Protein 4QB7 (pdb70)

Secondary structure (DSSP, 8-state):
--BPEEEE------HHHHHHHTT-EEEEEEEE-TT-HHHHGGG--S----EEEEEETTEEE-SS--B--SSS-EEEEEEEES--S-TTTTTTTSEEEPPTT--SS-EEEEE---TTTTT----EEE--GGGSSB-TTTTTTEEEE--EE-SEEEEEEEEEESS---SSEEEEEEEEEEE-TTTTSEEEEEEETTTTEEEE-SSS-EE--S-EE-TTTS--B---BTTB--SBEE---SSSPEESS-TT--EEEPPSTGGG--SSTTSSEEEEEEEEEEEEETTEEEEEEEEEEEEEPPSS-S-TTBEEEEEEEE---S-EEEEE--B--

Foldseek 3Di:
DWWAFEAEDFDVVTPVVVLAVDQHKFKQKWKAALVFCVVFQQQTFSPLGRFGWYDDPHGIDTDPTDTFDPDQIFMAMKMKDDRAPCQCQRPPFQWHKDDRRDGHFIKIKHAQDCPPLQQHDQMWMFLDCLRTRDGCPSPVSYRYTYIARFWEKQQWEFEEAQDQPPDFKWKWWQWKKKQQAAPWFARIWMATSVVRDIDADPPDGHHDHGIGTNRVQFPWDFDQAQQDTHGTDTQNDNPDTGTRHDNPDIHTGHATPEQQGAPAWQNMKMWTWMWIWGHDDRNHTDIDIDGRQIGTHGGRPRYTQYHWYWYWYHYVDSDIHIDTDGGND

Nearest PDB structures (foldseek):
  4qb7-assembly1_A  TM=1.003E+00  e=1.473E-72  Phocaeicola vulgatus ATCC 8482

InterPro domains:
  IPR025049 Fimbrillin-like 1 [PF13149] (48-360)
  IPR042278 Fimbrillin-like 1, N-terminal [G3DSA:2.60.40.2620] (22-188)

Structure (mmCIF, N/CA/C/O backbone):
data_4QB7
#
_entry.id   4QB7
#
_cell.length_a   54.220
_cell.length_b   186.120
_cell.length_c   211.830
_cell.angle_alpha   90.000
_cell.angle_beta   90.000
_cell.angle_gamma   90.000
#
_symmetry.space_group_name_H-M   'I 2 2 2'
#
loop_
_entity.id
_entity.type
_entity.pdbx_description
1 polymer 'Uncharacterized protein'
2 non-polymer 'SULFATE ION'
3 non-polymer 'CHLORIDE ION'
4 water water
#
loop_
_atom_site.group_PDB
_atom_site.id
_atom_site.type_symbol
_atom_site.label_atom_id
_atom_site.label_alt_id
_atom_site.label_comp_id
_atom_site.label_asym_id
_atom_site.label_entity_id
_atom_site.label_seq_id
_atom_site.pdbx_PDB_ins_code
_atom_site.Cartn_x
_atom_site.Cartn_y
_atom_site.Cartn_z
_atom_site.occupancy
_atom_site.B_iso_or_equiv
_atom_site.auth_seq_id
_atom_site.auth_comp_id
_atom_site.auth_asym_id
_atom_site.auth_atom_id
_atom_site.pdbx_PDB_model_num
ATOM 1 N N . ASN A 1 11 ? 11.838 41.459 62.827 1.00 93.91 31 ASN A N 1
ATOM 2 C CA . ASN A 1 11 ? 11.854 42.929 62.930 1.00 92.89 31 ASN A CA 1
ATOM 3 C C . ASN A 1 11 ? 10.522 43.551 62.400 1.00 91.91 31 ASN A C 1
ATOM 4 O O . ASN A 1 11 ? 9.802 42.913 61.615 1.00 91.42 31 ASN A O 1
ATOM 9 N N . ARG A 1 12 ? 10.194 44.786 62.853 1.00 83.12 32 ARG A N 1
ATOM 10 C CA . ARG A 1 12 ? 8.951 45.434 62.450 1.00 79.22 32 ARG A CA 1
ATOM 11 C C . ARG A 1 12 ? 9.158 46.883 61.930 1.00 75.66 32 ARG A C 1
ATOM 12 O O . ARG A 1 12 ? 8.228 47.434 61.353 1.00 73.62 32 ARG A O 1
ATOM 20 N N . THR A 1 13 ? 10.350 47.488 62.080 1.00 68.82 33 THR A N 1
ATOM 21 C CA . THR A 1 13 ? 10.530 48.857 61.569 1.00 66.50 33 THR A CA 1
ATOM 22 C C . THR A 1 13 ? 10.681 48.849 60.010 1.00 63.15 33 THR A C 1
ATOM 23 O O . THR A 1 13 ? 11.218 47.908 59.396 1.00 61.34 33 THR A O 1
ATOM 27 N N . ILE A 1 14 ? 10.124 49.902 59.404 1.00 54.96 34 ILE A N 1
ATOM 28 C CA . ILE A 1 14 ? 10.042 50.092 57.968 1.00 51.94 34 ILE A CA 1
ATOM 29 C C . ILE A 1 14 ? 11.341 50.684 57.483 1.00 56.65 34 ILE A C 1
ATOM 30 O O . ILE A 1 14 ? 11.748 51.751 57.939 1.00 58.97 34 ILE A O 1
ATOM 35 N N . GLY A 1 15 ? 11.998 49.947 56.601 1.00 50.43 35 GLY A N 1
ATOM 36 C CA . GLY A 1 15 ? 13.249 50.356 55.996 1.00 49.86 35 GLY A CA 1
ATOM 37 C C . GLY A 1 15 ? 12.982 51.051 54.684 1.00 53.23 35 GLY A C 1
ATOM 38 O O . GLY A 1 15 ? 11.938 50.815 54.049 1.00 52.28 35 GLY A O 1
ATOM 39 N N . LEU A 1 16 ? 13.910 51.947 54.289 1.00 47.89 36 LEU A N 1
ATOM 40 C CA . LEU A 1 16 ? 13.789 52.676 53.034 1.00 45.97 36 LEU A CA 1
ATOM 41 C C . LEU A 1 16 ? 14.968 52.404 52.161 1.00 50.68 36 LEU A C 1
ATOM 42 O O . LEU A 1 16 ? 16.090 52.320 52.643 1.00 50.98 36 LEU A O 1
ATOM 47 N N . ASP A 1 17 ? 14.725 52.369 50.861 1.00 47.47 37 ASP A N 1
ATOM 48 C CA . ASP A 1 17 ? 15.747 52.222 49.844 1.00 46.80 37 ASP A CA 1
ATOM 49 C C . ASP A 1 17 ? 15.279 52.929 48.598 1.00 47.52 37 ASP A C 1
ATOM 50 O O . ASP A 1 17 ? 14.085 53.018 48.357 1.00 47.57 37 ASP A O 1
ATOM 55 N N . VAL A 1 18 ? 16.209 53.475 47.835 1.00 43.03 38 VAL A N 1
ATOM 56 C CA . VAL A 1 18 ? 15.940 54.152 46.570 1.00 41.23 38 VAL A CA 1
ATOM 57 C C . VAL A 1 18 ? 16.789 53.444 45.539 1.00 49.07 38 VAL A C 1
ATOM 58 O O . VAL A 1 18 ? 17.993 53.261 45.741 1.00 49.14 38 VAL A O 1
ATOM 62 N N . TYR A 1 19 ? 16.129 52.955 44.491 1.00 48.78 39 TYR A N 1
ATOM 63 C CA . TYR A 1 19 ? 16.730 52.202 43.410 1.00 51.12 39 TYR A CA 1
ATOM 64 C C . TYR A 1 19 ? 17.645 53.106 42.611 1.00 58.25 39 TYR A C 1
ATOM 65 O O . TYR A 1 19 ? 17.296 54.254 42.349 1.00 56.20 39 TYR A O 1
ATOM 74 N N . THR A 1 20 ? 18.847 52.587 42.287 1.00 60.46 40 THR A N 1
ATOM 75 C CA . THR A 1 20 ? 19.888 53.260 41.514 1.00 61.92 40 THR A CA 1
ATOM 76 C C . THR A 1 20 ? 19.919 52.644 40.111 1.00 70.66 40 THR A C 1
ATOM 77 O O . THR A 1 20 ? 20.055 51.422 39.944 1.00 71.42 40 THR A O 1
ATOM 81 N N . GLU A 1 21 ? 19.806 53.516 39.113 1.00 69.29 41 GLU A N 1
ATOM 82 C CA . GLU A 1 21 ? 19.843 53.182 37.685 1.00 70.81 41 GLU A CA 1
ATOM 83 C C . GLU A 1 21 ? 21.302 52.905 37.230 1.00 77.94 41 GLU A C 1
ATOM 84 O O . GLU A 1 21 ? 22.246 53.427 37.836 1.00 77.31 41 GLU A O 1
ATOM 90 N N . VAL A 1 22 ? 21.475 52.096 36.160 1.00 76.70 42 VAL A N 1
ATOM 91 C CA . VAL A 1 22 ? 22.790 51.742 35.595 1.00 104.37 42 VAL A CA 1
ATOM 92 C C . VAL A 1 22 ? 23.284 52.871 34.662 1.00 113.53 42 VAL A C 1
ATOM 93 O O . VAL A 1 22 ? 23.671 53.946 35.124 1.00 74.23 42 VAL A O 1
ATOM 97 N N . GLU A 1 28 ? 25.420 61.210 36.299 1.00 85.49 48 GLU A N 1
ATOM 98 C CA . GLU A 1 28 ? 24.819 61.350 37.633 1.00 85.44 48 GLU A CA 1
ATOM 99 C C . GLU A 1 28 ? 23.481 60.623 37.745 1.00 84.87 48 GLU A C 1
ATOM 100 O O . GLU A 1 28 ? 22.671 60.688 36.810 1.00 85.08 48 GLU A O 1
ATOM 106 N N . THR A 1 29 ? 23.231 59.962 38.901 1.00 76.03 49 THR A N 1
ATOM 107 C CA . THR A 1 29 ? 21.969 59.261 39.148 1.00 72.97 49 THR A CA 1
ATOM 108 C C . THR A 1 29 ? 20.961 60.173 39.877 1.00 71.92 49 THR A C 1
ATOM 109 O O . THR A 1 29 ? 21.345 61.195 40.462 1.00 71.34 49 THR A O 1
ATOM 113 N N . THR A 1 30 ? 19.667 59.789 39.827 1.00 64.37 50 THR A N 1
ATOM 114 C CA . THR A 1 30 ? 18.570 60.461 40.524 1.00 62.09 50 THR A CA 1
ATOM 115 C C . THR A 1 30 ? 18.879 60.393 42.027 1.00 60.96 50 THR A C 1
ATOM 116 O O . THR A 1 30 ? 18.842 61.415 42.711 1.00 59.64 50 THR A O 1
ATOM 120 N N . THR A 1 31 ? 19.249 59.192 42.509 1.00 55.74 51 THR A N 1
ATOM 121 C CA . THR A 1 31 ? 19.566 58.915 43.910 1.00 55.53 51 THR A CA 1
ATOM 122 C C . THR A 1 31 ? 20.632 59.848 44.489 1.00 59.35 51 THR A C 1
ATOM 123 O O . THR A 1 31 ? 20.450 60.321 45.610 1.00 59.93 51 THR A O 1
ATOM 127 N N . SER A 1 32 ? 21.725 60.118 43.750 1.00 54.66 52 SER A N 1
ATOM 128 C CA . SER A 1 32 ? 22.776 60.989 44.263 1.00 55.18 52 SER A CA 1
ATOM 129 C C . SER A 1 32 ? 22.255 62.426 44.426 1.00 58.06 52 SER A C 1
ATOM 130 O O . SER A 1 32 ? 22.595 63.083 45.417 1.00 57.87 52 SER A O 1
ATOM 133 N N . THR A 1 33 ? 21.383 62.879 43.499 1.00 53.75 53 THR A N 1
ATOM 134 C CA . THR A 1 33 ? 20.735 64.196 43.549 1.00 53.77 53 THR A CA 1
ATOM 135 C C . THR A 1 33 ? 19.852 64.313 44.805 1.00 59.48 53 THR A C 1
ATOM 136 O O . THR A 1 33 ? 19.970 65.302 45.537 1.00 60.92 53 THR A O 1
ATOM 140 N N . LEU A 1 34 ? 19.029 63.272 45.094 1.00 54.30 54 LEU A N 1
ATOM 141 C CA . LEU A 1 34 ? 18.188 63.238 46.286 1.00 53.26 54 LEU A CA 1
ATOM 142 C C . LEU A 1 34 ? 19.040 63.197 47.543 1.00 57.91 54 LEU A C 1
ATOM 143 O O . LEU A 1 34 ? 18.695 63.846 48.531 1.00 58.74 54 LEU A O 1
ATOM 148 N N . LYS A 1 35 ? 20.153 62.452 47.518 1.00 54.73 55 LYS A N 1
ATOM 149 C CA . LYS A 1 35 ? 21.044 62.363 48.678 1.00 55.78 55 LYS A CA 1
ATOM 150 C C . LYS A 1 35 ? 21.681 63.729 48.996 1.00 64.63 55 LYS A C 1
ATOM 151 O O . LYS A 1 35 ? 21.742 64.120 50.156 1.00 65.85 55 LYS A O 1
ATOM 157 N N . ALA A 1 36 ? 22.140 64.450 47.961 1.00 64.58 56 ALA A N 1
ATOM 158 C CA . ALA A 1 36 ? 22.832 65.737 48.084 1.00 66.09 56 ALA A CA 1
ATOM 159 C C . ALA A 1 36 ? 21.892 66.863 48.498 1.00 72.76 56 ALA A C 1
ATOM 160 O O . ALA A 1 36 ? 22.269 67.671 49.354 1.00 74.61 56 ALA A O 1
ATOM 162 N N . ASN A 1 37 ? 20.673 66.910 47.896 1.00 67.86 57 ASN A N 1
ATOM 163 C CA . ASN A 1 37 ? 19.670 67.946 48.142 1.00 66.84 57 ASN A CA 1
ATOM 164 C C . ASN A 1 37 ? 18.710 67.645 49.318 1.00 69.17 57 ASN A C 1
ATOM 165 O O . ASN A 1 37 ? 19.160 67.342 50.439 1.00 70.14 57 ASN A O 1
ATOM 170 N N . ALA A 1 38 ? 17.397 67.772 49.061 1.00 61.73 58 ALA A N 1
ATOM 171 C CA . ALA A 1 38 ? 16.334 67.725 50.058 1.00 59.90 58 ALA A CA 1
ATOM 172 C C . ALA A 1 38 ? 15.740 66.327 50.379 1.00 56.53 58 ALA A C 1
ATOM 173 O O . ALA A 1 38 ? 14.825 66.231 51.196 1.00 54.55 58 ALA A O 1
ATOM 175 N N . GLY A 1 39 ? 16.224 65.277 49.732 1.00 49.83 59 GLY A N 1
ATOM 176 C CA . GLY A 1 39 ? 15.656 63.948 49.899 1.00 47.93 59 GLY A CA 1
ATOM 177 C C . GLY A 1 39 ? 14.310 63.883 49.208 1.00 50.69 59 GLY A C 1
ATOM 178 O O . GLY A 1 39 ? 14.066 64.616 48.251 1.00 51.70 59 GLY A O 1
ATOM 179 N N . PHE A 1 40 ? 13.403 63.061 49.708 1.00 46.69 60 PHE A N 1
ATOM 180 C CA . PHE A 1 40 ? 12.083 62.912 49.092 1.00 44.65 60 PHE A CA 1
ATOM 181 C C . PHE A 1 40 ? 10.988 62.849 50.155 1.00 47.65 60 PHE A C 1
ATOM 182 O O . PHE A 1 40 ? 11.292 62.796 51.347 1.00 47.27 60 PHE A O 1
ATOM 190 N N . GLY A 1 41 ? 9.736 62.899 49.707 1.00 43.73 61 GLY A N 1
ATOM 191 C CA . GLY A 1 41 ? 8.558 62.827 50.564 1.00 44.19 61 GLY A CA 1
ATOM 192 C C . GLY A 1 41 ? 7.714 61.597 50.278 1.00 49.45 61 GLY A C 1
ATOM 193 O O . GLY A 1 41 ? 7.525 61.236 49.114 1.00 49.61 61 GLY A O 1
ATOM 194 N N . ILE A 1 42 ? 7.213 60.940 51.336 1.00 46.32 62 ILE A N 1
ATOM 195 C CA . ILE A 1 42 ? 6.422 59.710 51.248 1.00 45.77 62 ILE A CA 1
ATOM 196 C C . ILE A 1 42 ? 4.991 59.915 51.704 1.00 49.51 62 ILE A C 1
ATOM 197 O O . ILE A 1 42 ? 4.753 60.568 52.718 1.00 49.92 62 ILE A O 1
ATOM 202 N N . PHE A 1 43 ? 4.054 59.284 50.979 1.00 45.63 63 PHE A N 1
ATOM 203 C CA . PHE A 1 43 ? 2.647 59.104 51.309 1.00 45.24 63 PHE A CA 1
ATOM 204 C C . PHE A 1 43 ? 2.469 57.642 51.591 1.00 47.21 63 PHE A C 1
ATOM 205 O O . PHE A 1 43 ? 2.992 56.824 50.839 1.00 46.79 63 PHE A O 1
ATOM 213 N N . ALA A 1 44 ? 1.783 57.283 52.675 1.00 43.47 64 ALA A N 1
ATOM 214 C CA . ALA A 1 44 ? 1.526 55.886 52.988 1.00 42.07 64 ALA A CA 1
ATOM 215 C C . ALA A 1 44 ? 0.098 55.723 53.486 1.00 46.80 64 ALA A C 1
ATOM 216 O O . ALA A 1 44 ? -0.362 56.459 54.357 1.00 46.63 64 ALA A O 1
ATOM 218 N N . TYR A 1 45 ? -0.610 54.765 52.886 1.00 43.18 65 TYR A N 1
ATOM 219 C CA . TYR A 1 45 ? -2.014 54.455 53.137 1.00 42.01 65 TYR A CA 1
ATOM 220 C C . TYR A 1 45 ? -2.155 53.040 53.677 1.00 46.45 65 TYR A C 1
ATOM 221 O O . TYR A 1 45 ? -1.904 52.059 52.973 1.00 46.70 65 TYR A O 1
ATOM 230 N N . GLN A 1 46 ? -2.548 52.928 54.923 1.00 43.55 66 GLN A N 1
ATOM 231 C CA . GLN A 1 46 ? -2.779 51.622 55.530 1.00 43.24 66 GLN A CA 1
ATOM 232 C C . GLN A 1 46 ? -4.227 51.148 55.240 1.00 46.35 66 GLN A C 1
ATOM 233 O O . GLN A 1 46 ? -5.194 51.875 55.502 1.00 44.08 66 GLN A O 1
ATOM 239 N N . THR A 1 47 ? -4.342 49.943 54.659 1.00 42.74 67 THR A N 1
ATOM 240 C CA . THR A 1 47 ? -5.603 49.291 54.326 1.00 42.91 67 THR A CA 1
ATOM 241 C C . THR A 1 47 ? -5.669 47.954 55.061 1.00 49.82 67 THR A C 1
ATOM 242 O O . THR A 1 47 ? -4.690 47.515 55.676 1.00 51.09 67 THR A O 1
ATOM 246 N N . SER A 1 48 ? -6.784 47.252 54.915 1.00 46.42 68 SER A N 1
ATOM 247 C CA . SER A 1 48 ? -6.887 45.888 55.412 1.00 45.24 68 SER A CA 1
ATOM 248 C C . SER A 1 48 ? -6.198 44.960 54.383 1.00 48.61 68 SER A C 1
ATOM 249 O O . SER A 1 48 ? -5.741 45.427 53.336 1.00 47.81 68 SER A O 1
ATOM 252 N N . SER A 1 49 ? -6.170 43.655 54.657 1.00 45.58 69 SER A N 1
ATOM 253 C CA . SER A 1 49 ? -5.657 42.663 53.727 1.00 44.63 69 SER A CA 1
ATOM 254 C C . SER A 1 49 ? -6.425 42.710 52.371 1.00 48.56 69 SER A C 1
ATOM 255 O O . SER A 1 49 ? -5.871 42.264 51.375 1.00 48.96 69 SER A O 1
ATOM 258 N N . ALA A 1 50 ? -7.674 43.240 52.335 1.00 45.28 70 ALA A N 1
ATOM 259 C CA . ALA A 1 50 ? -8.494 43.367 51.098 1.00 46.22 70 ALA A CA 1
ATOM 260 C C . ALA A 1 50 ? -7.727 44.126 49.987 1.00 50.89 70 ALA A C 1
ATOM 261 O O . ALA A 1 50 ? -7.857 43.783 48.811 1.00 50.99 70 ALA A O 1
ATOM 263 N N . GLY A 1 51 ? -6.916 45.110 50.383 1.00 47.33 71 GLY A N 1
ATOM 264 C CA . GLY A 1 51 ? -6.019 45.820 49.486 1.00 47.21 71 GLY A CA 1
ATOM 265 C C . GLY A 1 51 ? -6.381 47.201 48.999 1.00 52.79 71 GLY A C 1
ATOM 266 O O . GLY A 1 51 ? -7.515 47.669 49.140 1.00 54.93 71 GLY A O 1
ATOM 267 N N . TRP A 1 52 ? -5.408 47.805 48.320 1.00 47.60 72 TRP A N 1
ATOM 268 C CA . TRP A 1 52 ? -5.449 49.160 47.802 1.00 45.96 72 TRP A CA 1
ATOM 269 C C . TRP A 1 52 ? -6.521 49.380 46.741 1.00 50.47 72 TRP A C 1
ATOM 270 O O . TRP A 1 52 ? -7.291 50.315 46.886 1.00 49.46 72 TRP A O 1
ATOM 281 N N . ASN A 1 53 ? -6.582 48.560 45.688 1.00 48.76 73 ASN A N 1
ATOM 282 C CA . ASN A 1 53 ? -7.555 48.807 44.624 1.00 49.70 73 ASN A CA 1
ATOM 283 C C . ASN A 1 53 ? -9.002 48.680 45.131 1.00 53.88 73 ASN A C 1
ATOM 284 O O . ASN A 1 53 ? -9.841 49.480 44.745 1.00 54.85 73 ASN A O 1
ATOM 289 N N . SER A 1 54 ? -9.259 47.771 46.066 1.00 50.62 74 SER A N 1
ATOM 290 C CA . SER A 1 54 ? -10.570 47.576 46.684 1.00 49.57 74 SER A CA 1
ATOM 291 C C . SER A 1 54 ? -10.964 48.766 47.572 1.00 52.40 74 SER A C 1
ATOM 292 O O . SER A 1 54 ? -12.101 49.237 47.493 1.00 53.85 74 SER A O 1
ATOM 295 N N . GLU A 1 55 ? -10.021 49.261 48.400 1.00 46.42 75 GLU A N 1
ATOM 296 C CA . GLU A 1 55 ? -10.273 50.283 49.407 1.00 45.50 75 GLU A CA 1
ATOM 297 C C . GLU A 1 55 ? -9.769 51.703 49.152 1.00 50.71 75 GLU A C 1
ATOM 298 O O . GLU A 1 55 ? -10.129 52.568 49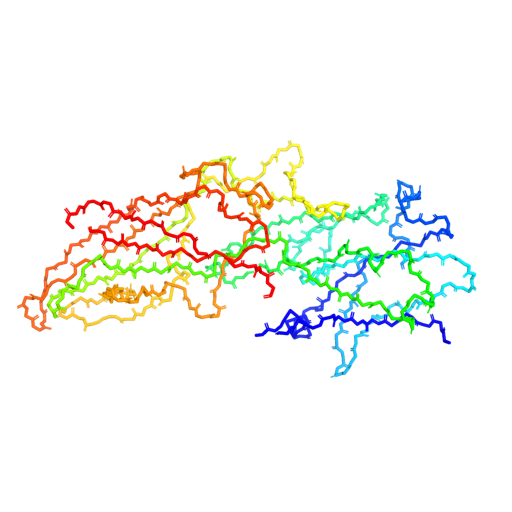.942 1.00 51.80 75 GLU A O 1
ATOM 304 N N . LYS A 1 56 ? -8.963 51.979 48.103 1.00 47.36 76 LYS A N 1
ATOM 305 C CA . LYS A 1 56 ? -8.398 53.322 47.870 1.00 46.83 76 LYS A CA 1
ATOM 306 C C . LYS A 1 56 ? -9.434 54.453 47.871 1.00 52.41 76 LYS A C 1
ATOM 307 O O . LYS A 1 56 ? -9.119 55.546 48.330 1.00 52.08 76 LYS A O 1
ATOM 313 N N . GLY A 1 57 ? -10.628 54.181 47.356 1.00 50.37 77 GLY A N 1
ATOM 314 C CA . GLY A 1 57 ? -11.708 55.149 47.243 1.00 50.96 77 GLY A CA 1
ATOM 315 C C . GLY A 1 57 ? -12.044 55.900 48.514 1.00 56.50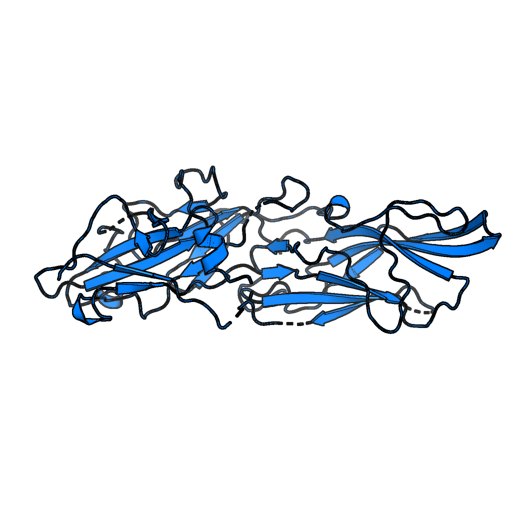 77 GLY A C 1
ATOM 316 O O . GLY A 1 57 ? -12.332 57.097 48.439 1.00 56.94 77 GLY A O 1
ATOM 317 N N . ASN A 1 58 ? -11.996 55.218 49.696 1.00 52.95 78 ASN A N 1
ATOM 318 C CA A ASN A 1 58 ? -12.348 55.847 50.966 0.50 52.82 78 ASN A CA 1
ATOM 319 C CA B ASN A 1 58 ? -12.347 55.862 50.965 0.50 52.79 78 ASN A CA 1
ATOM 320 C C . ASN A 1 58 ? -11.193 55.800 51.983 1.00 54.59 78 ASN A C 1
ATOM 321 O O . ASN A 1 58 ? -11.425 55.898 53.195 1.00 55.97 78 ASN A O 1
ATOM 330 N N . THR A 1 59 ? -9.944 55.704 51.488 1.00 47.80 79 THR A N 1
ATOM 331 C CA . THR A 1 59 ? -8.720 55.690 52.299 1.00 46.09 79 THR A CA 1
ATOM 332 C C . THR A 1 59 ? -7.953 57.002 52.110 1.00 51.37 79 THR A C 1
ATOM 333 O O . THR A 1 59 ? -7.746 57.442 50.970 1.00 50.59 79 THR A O 1
ATOM 337 N N . THR A 1 60 ? -7.521 57.610 53.234 1.00 48.87 80 THR A N 1
ATOM 338 C CA . THR A 1 60 ? -6.730 58.846 53.259 1.00 48.83 80 THR A CA 1
ATOM 339 C C . THR A 1 60 ? -5.258 58.495 53.563 1.00 51.89 80 THR A C 1
ATOM 340 O O . THR A 1 60 ? -5.028 57.392 54.070 1.00 51.32 80 THR A O 1
ATOM 344 N N . PRO A 1 61 ? -4.250 59.390 53.313 1.00 47.20 81 PRO A N 1
ATOM 345 C CA . PRO A 1 61 ? -2.847 59.046 53.670 1.00 45.68 81 PRO A CA 1
ATOM 346 C C . PRO A 1 61 ? -2.700 58.983 55.188 1.00 50.29 81 PRO A C 1
ATOM 347 O O . PRO A 1 61 ? -2.140 59.864 55.841 1.00 51.68 81 PRO A O 1
ATOM 351 N N . ASN A 1 62 ? -3.266 57.929 55.749 1.00 46.73 82 ASN A N 1
ATOM 352 C CA . ASN A 1 62 ? -3.421 57.720 57.191 1.00 46.66 82 ASN A CA 1
ATOM 353 C C . ASN A 1 62 ? -2.184 57.195 57.908 1.00 51.74 82 ASN A C 1
ATOM 354 O O . ASN A 1 62 ? -2.205 57.100 59.130 1.00 53.77 82 ASN A O 1
ATOM 359 N N . PHE A 1 63 ? -1.138 56.803 57.174 1.00 47.56 83 PHE A N 1
ATOM 360 C CA . PHE A 1 63 ? 0.062 56.197 57.756 1.00 45.63 83 PHE A CA 1
ATOM 361 C C . PHE A 1 63 ? 1.269 57.119 57.668 1.00 48.16 83 PHE A C 1
ATOM 362 O O . PHE A 1 63 ? 2.059 57.172 58.596 1.00 49.00 83 PHE A O 1
ATOM 378 N N . TYR A 1 65 ? 2.148 61.150 55.835 1.00 44.07 85 TYR A N 1
ATOM 379 C CA . TYR A 1 65 ? 1.694 62.267 55.009 1.00 44.73 85 TYR A CA 1
ATOM 380 C C . TYR A 1 65 ? 2.883 63.165 54.777 1.00 50.25 85 TYR A C 1
ATOM 381 O O . TYR A 1 65 ? 3.324 63.853 55.704 1.00 52.75 85 TYR A O 1
ATOM 390 N N . ASN A 1 66 ? 3.443 63.116 53.565 1.00 44.91 86 ASN A N 1
ATOM 391 C CA . ASN A 1 66 ? 4.623 63.888 53.183 1.00 44.48 86 ASN A CA 1
ATOM 392 C C . ASN A 1 66 ? 5.749 63.684 54.216 1.00 49.53 86 ASN A C 1
ATOM 393 O O . ASN A 1 66 ? 6.326 64.651 54.724 1.00 50.75 86 ASN A O 1
ATOM 398 N N . GLU A 1 67 ? 6.034 62.408 54.545 1.00 45.87 87 GLU A N 1
ATOM 399 C CA . GLU A 1 67 ? 7.105 62.035 55.476 1.00 46.22 87 GLU A CA 1
ATOM 400 C C . GLU A 1 67 ? 8.437 62.358 54.827 1.00 51.07 87 GLU A C 1
ATOM 401 O O . GLU A 1 67 ? 8.677 61.926 53.710 1.00 50.94 87 GLU A O 1
ATOM 407 N N . HIS A 1 68 ? 9.269 63.171 55.491 1.00 48.63 88 HIS A N 1
ATOM 408 C CA . HIS A 1 68 ? 10.566 63.593 54.956 1.00 47.24 88 HIS A CA 1
ATOM 409 C C . HIS A 1 68 ? 11.628 62.499 55.117 1.00 50.83 88 HIS A C 1
ATOM 410 O O . HIS A 1 68 ? 12.080 62.217 56.243 1.00 51.11 88 HIS A O 1
ATOM 417 N N . ALA A 1 69 ? 12.014 61.889 53.974 1.00 45.19 89 ALA A N 1
ATOM 418 C CA . ALA A 1 69 ? 13.043 60.857 53.889 1.00 44.63 89 ALA A CA 1
ATOM 419 C C . ALA A 1 69 ? 14.353 61.485 53.426 1.00 51.90 89 ALA A C 1
ATOM 420 O O . ALA A 1 69 ? 14.398 62.135 52.374 1.00 50.83 89 ALA A O 1
ATOM 422 N N . THR A 1 70 ? 15.406 61.357 54.246 1.00 50.79 90 THR A N 1
ATOM 423 C CA . THR A 1 70 ? 16.718 61.925 53.933 1.00 51.08 90 THR A CA 1
ATOM 424 C C . THR A 1 70 ? 17.810 60.873 54.090 1.00 56.26 90 THR A C 1
ATOM 425 O O . THR A 1 70 ? 17.623 59.874 54.795 1.00 54.86 90 THR A O 1
ATOM 429 N N . TRP A 1 71 ? 18.975 61.140 53.468 1.00 53.95 91 TRP A N 1
ATOM 430 C CA . TRP A 1 71 ? 20.153 60.291 53.508 1.00 54.79 91 TRP A CA 1
ATOM 431 C C . TRP A 1 71 ? 21.135 60.778 54.592 1.00 63.17 91 TRP A C 1
ATOM 432 O O . TRP A 1 71 ? 21.514 61.952 54.602 1.00 62.25 91 TRP A O 1
ATOM 443 N N . THR A 1 72 ? 21.517 59.877 55.522 1.00 64.67 92 THR A N 1
ATOM 444 C CA . THR A 1 72 ? 22.464 60.165 56.601 1.00 67.42 92 THR A CA 1
ATOM 445 C C . THR A 1 72 ? 23.638 59.145 56.543 1.00 76.79 92 THR A C 1
ATOM 446 O O . THR A 1 72 ? 23.554 58.038 57.093 1.00 77.01 92 THR A O 1
ATOM 450 N N . SER A 1 73 ? 24.736 59.565 55.837 1.00 76.23 93 SER A N 1
ATOM 451 C CA . SER A 1 73 ? 26.036 58.892 55.630 1.00 77.26 93 SER A CA 1
ATOM 452 C C . SER A 1 73 ? 25.961 57.614 54.745 1.00 76.29 93 SER A C 1
ATOM 453 O O . SER A 1 73 ? 26.685 57.520 53.733 1.00 74.37 93 SER A O 1
ATOM 456 N N . ASP A 1 74 ? 25.125 56.621 55.159 1.00 69.47 94 ASP A N 1
ATOM 457 C CA . ASP A 1 74 ? 25.031 55.346 54.457 1.00 67.31 94 ASP A CA 1
ATOM 458 C C . ASP A 1 74 ? 23.595 54.765 54.382 1.00 64.88 94 ASP A C 1
ATOM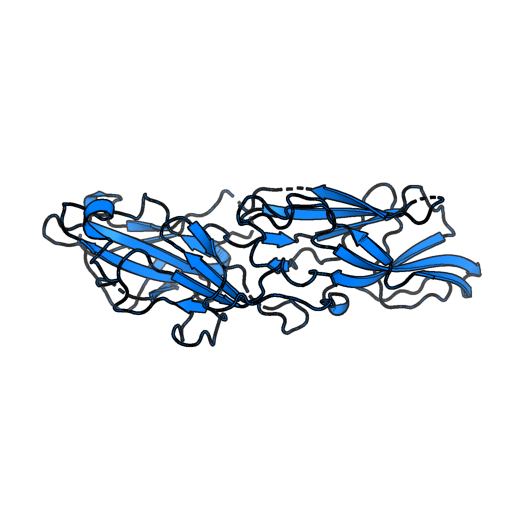 459 O O . ASP A 1 74 ? 23.427 53.717 53.770 1.00 64.29 94 ASP A O 1
ATOM 464 N N . SER A 1 75 ? 22.571 55.433 54.947 1.00 57.61 95 SER A N 1
ATOM 465 C CA . SER A 1 75 ? 21.200 54.910 54.859 1.00 55.55 95 SER A CA 1
ATOM 466 C C . SER A 1 75 ? 20.135 56.006 54.708 1.00 57.46 95 SER A C 1
ATOM 467 O O . SER A 1 75 ? 20.409 57.166 55.003 1.00 58.43 95 SER A O 1
ATOM 470 N N . TRP A 1 76 ? 18.923 55.629 54.249 1.00 50.76 96 TRP A N 1
ATOM 471 C CA . TRP A 1 76 ? 17.761 56.525 54.153 1.00 48.81 96 TRP A CA 1
ATOM 472 C C . TRP A 1 76 ? 16.953 56.418 55.436 1.00 54.38 96 TRP A C 1
ATOM 473 O O . TRP A 1 76 ? 16.717 55.313 55.917 1.00 54.78 96 TRP A O 1
ATOM 484 N N . GLY A 1 77 ? 16.545 57.556 55.976 1.00 51.49 97 GLY A N 1
ATOM 485 C CA . GLY A 1 77 ? 15.768 57.623 57.200 1.00 51.52 97 GLY A CA 1
ATOM 486 C C . GLY A 1 77 ? 14.684 58.673 57.187 1.00 57.31 97 GLY A C 1
ATOM 487 O O . GLY A 1 77 ? 14.598 59.506 56.278 1.00 57.30 97 GLY A O 1
ATOM 488 N N . TYR A 1 78 ? 13.831 58.599 58.195 1.00 55.02 98 TYR A N 1
ATOM 489 C CA . TYR A 1 78 ? 12.712 59.495 58.463 1.00 54.80 98 TYR A CA 1
ATOM 490 C C . TYR A 1 78 ? 12.678 59.673 59.983 1.00 63.27 98 TYR A C 1
ATOM 491 O O . TYR A 1 78 ? 13.183 58.802 60.701 1.00 63.39 98 TYR A O 1
ATOM 500 N N . THR A 1 79 ? 12.165 60.815 60.471 1.00 63.86 99 THR A N 1
ATOM 501 C CA . THR A 1 79 ? 12.130 61.154 61.902 1.00 66.52 99 THR A CA 1
ATOM 502 C C . THR A 1 79 ? 10.963 60.459 62.649 1.00 73.55 99 THR A C 1
ATOM 503 O O . THR A 1 79 ? 11.211 59.811 63.676 1.00 74.44 99 THR A O 1
ATOM 507 N N . ASN A 1 80 ? 9.713 60.582 62.148 1.00 71.53 100 ASN A N 1
ATOM 508 C CA . ASN A 1 80 ? 8.540 59.976 62.803 1.00 73.03 100 ASN A CA 1
ATOM 509 C C . ASN A 1 80 ? 8.506 58.478 62.543 1.00 77.76 100 ASN A C 1
ATOM 510 O O . ASN A 1 80 ? 7.986 58.062 61.510 1.00 78.23 100 ASN A O 1
ATOM 515 N N . LEU A 1 81 ? 9.053 57.671 63.467 1.00 74.43 101 LEU A N 1
ATOM 516 C CA . LEU A 1 81 ? 9.117 56.217 63.303 1.00 73.96 101 LEU A CA 1
ATOM 517 C C . LEU A 1 81 ? 7.755 55.521 63.242 1.00 73.24 101 LEU A C 1
ATOM 518 O O . LEU A 1 81 ? 6.799 55.873 63.936 1.00 73.29 101 LEU A O 1
ATOM 523 N N . ARG A 1 82 ? 7.692 54.569 62.319 1.00 65.99 102 ARG A N 1
ATOM 524 C CA . ARG A 1 82 ? 6.546 53.760 61.969 1.00 64.03 102 ARG A CA 1
ATOM 525 C C . ARG A 1 82 ? 6.991 52.330 61.853 1.00 64.58 102 ARG A C 1
ATOM 526 O O . ARG A 1 82 ? 8.138 52.056 61.480 1.00 62.85 102 ARG A O 1
ATOM 534 N N . PHE A 1 83 ? 6.063 51.416 62.137 1.00 59.80 103 PHE A N 1
ATOM 535 C CA . PHE A 1 83 ? 6.310 49.990 62.144 1.00 58.88 103 PHE A CA 1
ATOM 536 C C . PHE A 1 83 ? 5.357 49.270 61.246 1.00 57.32 103 PHE A C 1
ATOM 537 O O . PHE A 1 83 ? 4.232 49.733 61.070 1.00 57.79 103 PHE A O 1
ATOM 545 N N . TRP A 1 84 ? 5.766 48.107 60.711 1.00 50.53 104 TRP A N 1
ATOM 546 C CA . TRP A 1 84 ? 4.875 47.278 59.903 1.00 49.42 104 TRP A CA 1
ATOM 547 C C . TRP A 1 84 ? 3.754 46.791 60.793 1.00 58.13 104 TRP A C 1
ATOM 548 O O . TRP A 1 84 ? 3.992 46.579 61.987 1.00 59.15 104 TRP A O 1
ATOM 559 N N . PRO A 1 85 ? 2.531 46.571 60.280 1.00 56.44 105 PRO A N 1
ATOM 560 C CA . PRO A 1 85 ? 1.475 46.051 61.158 1.00 56.73 105 PRO A CA 1
ATOM 561 C C . PRO A 1 85 ? 1.827 44.669 61.739 1.00 61.89 105 PRO A C 1
ATOM 562 O O . PRO A 1 85 ? 2.581 43.905 61.127 1.00 60.46 105 PRO A O 1
ATOM 566 N N . ILE A 1 86 ? 1.314 44.373 62.942 1.00 61.74 106 ILE A N 1
ATOM 567 C CA . ILE A 1 86 ? 1.486 43.066 63.600 1.00 63.67 106 ILE A CA 1
ATOM 568 C C . ILE A 1 86 ? 0.510 42.073 62.938 1.00 66.58 106 ILE A C 1
ATOM 569 O O . ILE A 1 86 ? 0.820 40.887 62.829 1.00 67.53 106 ILE A O 1
ATOM 574 N N . ASP A 1 87 ? -0.658 42.567 62.474 1.00 60.18 107 ASP A N 1
ATOM 575 C CA . ASP A 1 87 ? -1.659 41.732 61.818 1.00 58.39 107 ASP A CA 1
ATOM 576 C C . ASP A 1 87 ? -1.420 41.703 60.271 1.00 59.00 107 ASP A C 1
ATOM 577 O O . ASP A 1 87 ? -0.300 41.957 59.836 1.00 57.88 107 ASP A O 1
ATOM 582 N N . ASP A 1 88 ? -2.456 41.376 59.460 1.00 53.11 108 ASP A N 1
ATOM 583 C CA . ASP A 1 88 ? -2.361 41.171 58.017 1.00 51.27 108 ASP A CA 1
ATOM 584 C C . ASP A 1 88 ? -2.706 42.412 57.182 1.00 52.77 108 ASP A C 1
ATOM 585 O O . ASP A 1 88 ? -2.879 42.315 55.956 1.00 51.30 108 ASP A O 1
ATOM 590 N N . LYS A 1 89 ? -2.733 43.585 57.843 1.00 47.44 109 LYS A N 1
ATOM 591 C CA . LYS A 1 89 ? -2.957 44.875 57.216 1.00 45.38 109 LYS A CA 1
ATOM 592 C C . LYS A 1 89 ? -1.829 45.173 56.233 1.00 46.09 109 LYS A C 1
ATOM 593 O O . LYS A 1 89 ? -0.686 44.735 56.435 1.00 45.38 109 LYS A O 1
ATOM 599 N N . LYS A 1 90 ? -2.160 45.911 55.170 1.00 40.39 110 LYS A N 1
ATOM 600 C CA . LYS A 1 90 ? -1.245 46.279 54.090 1.00 38.80 110 LYS A CA 1
ATOM 601 C C . LYS A 1 90 ? -0.983 47.781 54.086 1.00 44.81 110 LYS A C 1
ATOM 602 O O . LYS A 1 90 ? -1.814 48.546 54.595 1.00 45.08 110 LYS A O 1
ATOM 608 N N . ILE A 1 91 ? 0.185 48.205 53.545 1.00 41.82 111 ILE A N 1
ATOM 609 C CA . ILE A 1 91 ? 0.523 49.635 53.406 1.00 41.33 111 ILE A CA 1
ATOM 610 C C . ILE A 1 91 ? 0.911 49.923 51.961 1.00 45.40 111 ILE A C 1
ATOM 611 O O . ILE A 1 91 ? 1.738 49.217 51.381 1.00 44.94 111 ILE A O 1
ATOM 616 N N . THR A 1 92 ? 0.278 50.947 51.377 1.00 42.59 112 THR A N 1
ATOM 617 C CA . THR A 1 92 ? 0.538 51.399 50.022 1.00 41.09 112 THR A CA 1
ATOM 618 C C . THR A 1 92 ? 1.313 52.709 50.110 1.00 44.64 112 THR A C 1
ATOM 619 O O . THR A 1 92 ? 0.917 53.646 50.821 1.00 44.55 112 THR A O 1
ATOM 623 N N . PHE A 1 93 ? 2.421 52.761 49.367 1.00 39.50 113 PHE A N 1
ATOM 624 C CA . PHE A 1 93 ? 3.314 53.901 49.345 1.00 37.44 113 PHE A CA 1
ATOM 625 C C . PHE A 1 93 ? 3.289 54.596 47.999 1.00 43.02 113 PHE A C 1
ATOM 626 O O . PHE A 1 93 ? 3.002 53.982 46.968 1.00 41.74 113 PHE A O 1
ATOM 634 N N . PHE A 1 94 ? 3.566 55.908 48.045 1.00 40.98 114 PHE A N 1
ATOM 635 C CA . PHE A 1 94 ? 3.785 56.846 46.941 1.00 40.42 114 PHE A CA 1
ATOM 636 C C . PHE A 1 94 ? 4.913 57.762 47.376 1.00 42.90 114 PHE A C 1
ATOM 637 O O . PHE A 1 94 ? 5.103 57.969 48.579 1.00 42.45 114 PHE A O 1
ATOM 645 N N . ALA A 1 95 ? 5.650 58.321 46.429 1.00 37.66 115 ALA A N 1
ATOM 646 C CA . ALA A 1 95 ? 6.743 59.224 46.763 1.00 36.77 115 ALA A CA 1
ATOM 647 C C . ALA A 1 95 ? 6.949 60.228 45.644 1.00 41.57 115 ALA A C 1
ATOM 648 O O . ALA A 1 95 ? 6.598 59.938 44.502 1.00 38.61 115 ALA A O 1
ATOM 650 N N . TYR A 1 96 ? 7.514 61.397 45.975 1.00 40.15 116 TYR A N 1
ATOM 651 C CA . TYR A 1 96 ? 7.867 62.452 45.014 1.00 40.58 116 TYR A CA 1
ATOM 652 C C . TYR A 1 96 ? 9.193 63.100 45.461 1.00 43.94 116 TYR A C 1
ATOM 653 O O . TYR A 1 96 ? 9.616 62.971 46.617 1.00 42.67 116 TYR A O 1
ATOM 662 N N . ALA A 1 97 ? 9.822 63.823 44.554 1.00 40.50 117 ALA A N 1
ATOM 663 C CA . ALA A 1 97 ? 11.051 64.559 44.845 1.00 39.85 117 ALA A CA 1
ATOM 664 C C . ALA A 1 97 ? 11.208 65.694 43.835 1.00 43.00 117 ALA A C 1
ATOM 665 O O . ALA A 1 97 ? 10.677 65.589 42.722 1.00 39.65 117 ALA A O 1
ATOM 667 N N . PRO A 1 98 ? 11.866 66.820 44.224 1.00 42.25 118 PRO A N 1
ATOM 668 C CA . PRO A 1 98 ? 12.521 67.092 45.524 1.00 42.77 118 PRO A CA 1
ATOM 669 C C . PRO A 1 98 ? 11.471 67.352 46.595 1.00 47.94 118 PRO A C 1
ATOM 670 O O . PRO A 1 98 ? 10.362 67.758 46.265 1.00 49.12 118 PRO A O 1
ATOM 674 N N . TYR A 1 99 ? 11.798 67.087 47.859 1.00 43.97 119 TYR A N 1
ATOM 675 C CA . TYR A 1 99 ? 10.860 67.277 48.962 1.00 43.22 119 TYR A CA 1
ATOM 676 C C . TYR A 1 99 ? 10.403 68.744 49.120 1.00 48.66 119 TYR A C 1
ATOM 677 O O . TYR A 1 99 ? 11.213 69.659 49.018 1.00 49.07 119 TYR A O 1
ATOM 686 N N . GLU A 1 100 ? 9.114 68.941 49.412 1.00 45.87 120 GLU A N 1
ATOM 687 C CA . GLU A 1 100 ? 8.479 70.237 49.669 1.00 46.42 120 GLU A CA 1
ATOM 688 C C . GLU A 1 100 ? 8.160 70.357 51.161 1.00 52.45 120 GLU A C 1
ATOM 689 O O . GLU A 1 100 ? 7.326 69.601 51.658 1.00 53.99 120 GLU A O 1
ATOM 695 N N . SER A 1 101 ? 8.822 71.266 51.890 1.00 50.78 121 SER A N 1
ATOM 696 C CA . SER A 1 101 ? 8.578 71.393 53.345 1.00 51.55 121 SER A CA 1
ATOM 697 C C . SER A 1 101 ? 7.312 72.205 53.664 1.00 58.72 121 SER A C 1
ATOM 698 O O . SER A 1 101 ? 6.800 72.101 54.779 1.00 61.09 121 SER A O 1
ATOM 701 N N . LYS A 1 102 ? 6.799 72.979 52.690 1.00 55.59 122 LYS A N 1
ATOM 702 C CA . LYS A 1 102 ? 5.585 73.807 52.813 1.00 56.60 122 LYS A CA 1
ATOM 703 C C . LYS A 1 102 ? 4.567 73.322 51.747 1.00 59.68 122 LYS A C 1
ATOM 704 O O . LYS A 1 102 ? 4.356 74.003 50.732 1.00 59.79 122 LYS A O 1
ATOM 710 N N . PRO A 1 103 ? 3.981 72.109 51.917 1.00 54.24 123 PRO A N 1
ATOM 711 C CA . PRO A 1 103 ? 3.154 71.529 50.844 1.00 53.17 123 PRO A CA 1
ATOM 712 C C . PRO A 1 103 ? 1.796 72.196 50.603 1.00 59.04 123 PRO A C 1
ATOM 713 O O . PRO A 1 103 ? 1.083 71.808 49.672 1.00 57.23 123 PRO A O 1
ATOM 717 N N . GLU A 1 104 ? 1.415 73.142 51.469 1.00 58.28 124 GLU A N 1
ATOM 718 C CA . GLU A 1 104 ? 0.147 73.834 51.350 1.00 58.98 124 GLU A CA 1
ATOM 719 C C . GLU A 1 104 ? 0.251 74.996 50.385 1.00 63.98 124 GLU A C 1
ATOM 720 O O . GLU A 1 104 ? -0.768 75.401 49.834 1.00 64.77 124 GLU A O 1
ATOM 726 N N . VAL A 1 105 ? 1.470 75.526 50.171 1.00 60.72 125 VAL A N 1
ATOM 727 C CA . VAL A 1 105 ? 1.699 76.689 49.310 1.00 60.79 125 VAL A CA 1
ATOM 728 C C . VAL A 1 105 ? 2.808 76.481 48.257 1.00 63.58 125 VAL A C 1
ATOM 729 O O . VAL A 1 105 ? 2.843 77.226 47.272 1.00 63.32 125 VAL A O 1
ATOM 733 N N . GLY A 1 106 ? 3.717 75.532 48.490 1.00 58.60 126 GLY A N 1
ATOM 734 C CA . GLY A 1 106 ? 4.809 75.242 47.561 1.00 56.74 126 GLY A CA 1
ATOM 735 C C . GLY A 1 106 ? 5.950 76.238 47.563 1.00 59.81 126 GLY A C 1
ATOM 736 O O . GLY A 1 106 ? 6.447 76.607 46.505 1.00 59.14 126 GLY A O 1
ATOM 737 N N . THR A 1 107 ? 6.394 76.654 48.750 1.00 56.65 127 THR A N 1
ATOM 738 C CA . THR A 1 107 ? 7.475 77.617 48.960 1.00 56.49 127 THR A CA 1
ATOM 739 C C . THR A 1 107 ? 8.797 77.143 48.338 1.00 60.72 127 THR A C 1
ATOM 740 O O . THR A 1 107 ? 9.427 77.885 47.584 1.00 61.25 127 THR A O 1
ATOM 744 N N . ASP A 1 108 ? 9.214 75.922 48.673 1.00 56.60 128 ASP A N 1
ATOM 745 C CA . ASP A 1 108 ? 10.483 75.353 48.259 1.00 54.93 128 ASP A CA 1
ATOM 746 C C . ASP A 1 108 ? 10.562 75.006 46.782 1.00 57.34 128 ASP A C 1
ATOM 747 O O . ASP A 1 108 ? 11.523 75.400 46.127 1.00 56.40 128 ASP A O 1
ATOM 752 N N . GLN A 1 109 ? 9.603 74.201 46.272 1.00 53.52 129 GLN A N 1
ATOM 753 C CA . GLN A 1 109 ? 9.682 73.637 44.926 1.00 51.44 129 GLN A CA 1
ATOM 754 C C . GLN A 1 109 ? 8.572 74.044 43.985 1.00 55.12 129 GLN A C 1
ATOM 755 O O . GLN A 1 109 ? 8.608 73.638 42.823 1.00 55.20 129 GLN A O 1
ATOM 761 N N . LYS A 1 110 ? 7.594 74.827 44.467 1.00 51.51 130 LYS A N 1
ATOM 762 C CA . LYS A 1 110 ? 6.369 75.222 43.754 1.00 50.33 130 LYS A CA 1
ATOM 763 C C . LYS A 1 110 ? 5.524 73.953 43.525 1.00 52.62 130 LYS A C 1
ATOM 764 O O . LYS A 1 110 ? 4.897 73.800 42.479 1.00 54.31 130 LYS A O 1
ATOM 770 N N . ILE A 1 111 ? 5.521 73.059 44.542 1.00 46.22 131 ILE A N 1
ATOM 771 C CA . ILE A 1 111 ? 4.786 71.801 44.662 1.00 44.95 131 ILE A CA 1
ATOM 772 C C . ILE A 1 111 ? 3.710 71.991 45.747 1.00 52.01 131 ILE A C 1
ATOM 773 O O . ILE A 1 111 ? 4.029 72.326 46.876 1.00 51.35 131 ILE A O 1
ATOM 778 N N . THR A 1 112 ? 2.444 71.766 45.399 1.00 52.14 132 THR A N 1
ATOM 779 C CA . THR A 1 112 ? 1.288 71.802 46.312 1.00 52.36 132 THR A CA 1
ATOM 780 C C . THR A 1 112 ? 0.752 70.373 46.331 1.00 54.11 132 THR A C 1
ATOM 781 O O . THR A 1 112 ? 0.541 69.775 45.267 1.00 53.42 132 THR A O 1
ATOM 785 N N . LEU A 1 113 ? 0.584 69.801 47.522 1.00 48.92 133 LEU A N 1
ATOM 786 C CA . LEU A 1 113 ? 0.123 68.419 47.639 1.00 46.53 133 LEU A CA 1
ATOM 787 C C . LEU A 1 113 ? -1.356 68.351 47.969 1.00 54.33 133 LEU A C 1
ATOM 788 O O . LEU A 1 113 ? -1.932 69.287 48.558 1.00 55.67 133 LEU A O 1
ATOM 793 N N . SER A 1 114 ? -1.964 67.206 47.625 1.00 50.60 134 SER A N 1
ATOM 794 C CA . SER A 1 114 ? -3.343 66.894 47.976 1.00 50.37 134 SER A CA 1
ATOM 795 C C . SER A 1 114 ? -3.411 66.800 49.505 1.00 56.05 134 SER A C 1
ATOM 796 O O . SER A 1 114 ? -2.433 66.385 50.133 1.00 55.51 134 SER A O 1
ATOM 799 N N . GLY A 1 115 ? -4.525 67.244 50.082 1.00 53.83 135 GLY A N 1
ATOM 800 C CA . GLY A 1 115 ? -4.726 67.301 51.527 1.00 54.16 135 GLY A CA 1
ATOM 801 C C . GLY A 1 115 ? -4.545 66.012 52.294 1.00 57.29 135 GLY A C 1
ATOM 802 O O . GLY A 1 115 ? -4.652 64.921 51.726 1.00 56.18 135 GLY A O 1
ATOM 803 N N . GLN A 1 116 ? -4.294 66.147 53.611 1.00 54.34 136 GLN A N 1
ATOM 804 C CA . GLN A 1 116 ? -4.093 65.046 54.559 1.00 53.82 136 GLN A CA 1
ATOM 805 C C . GLN A 1 116 ? -5.366 64.195 54.726 1.00 58.99 136 GLN A C 1
ATOM 806 O O . GLN A 1 116 ? -5.281 63.038 55.141 1.00 58.97 136 GLN A O 1
ATOM 812 N N . ASN A 1 117 ? -6.533 64.761 54.409 1.00 57.34 137 ASN A N 1
ATOM 813 C CA . ASN A 1 117 ? -7.813 64.067 54.512 1.00 58.39 137 ASN A CA 1
ATOM 814 C C . ASN A 1 117 ? -8.406 63.779 53.119 1.00 62.16 137 ASN A C 1
ATOM 815 O O . ASN A 1 117 ? -9.580 63.420 53.017 1.00 63.20 137 ASN A O 1
ATOM 820 N N . ALA A 1 118 ? -7.596 63.916 52.056 1.00 57.66 138 ALA A N 1
ATOM 821 C CA . ALA A 1 118 ? -8.042 63.586 50.696 1.00 56.61 138 ALA A CA 1
ATOM 822 C C . ALA A 1 118 ? -8.048 62.059 50.534 1.00 59.46 138 ALA A C 1
ATOM 823 O O . ALA A 1 118 ? -7.191 61.361 51.086 1.00 58.59 138 ALA A O 1
ATOM 825 N N . LYS A 1 119 ? -9.023 61.544 49.806 1.00 54.73 139 LYS A N 1
ATOM 826 C CA . LYS A 1 119 ? -9.169 60.106 49.630 1.00 52.72 139 LYS A CA 1
ATOM 827 C C . LYS A 1 119 ? -8.559 59.664 48.302 1.00 53.91 139 LYS A C 1
ATOM 828 O O . LYS A 1 119 ? -8.527 60.431 47.344 1.00 53.73 139 LYS A O 1
ATOM 834 N N . GLY A 1 120 ? -8.069 58.435 48.265 1.00 48.97 140 GLY A N 1
ATOM 835 C CA . GLY A 1 120 ? -7.475 57.872 47.061 1.00 47.86 140 GLY A CA 1
ATOM 836 C C . GLY A 1 120 ? -6.021 58.230 46.883 1.00 50.65 140 GLY A C 1
ATOM 837 O O . GLY A 1 120 ? -5.416 58.871 47.759 1.00 49.62 140 GLY A O 1
ATOM 838 N N . ALA A 1 121 ? -5.462 57.830 45.716 1.00 46.60 141 ALA A N 1
ATOM 839 C CA . ALA A 1 121 ? -4.077 58.132 45.347 1.00 45.03 141 ALA A CA 1
ATOM 840 C C . ALA A 1 121 ? -3.873 59.652 45.391 1.00 47.77 141 ALA A C 1
ATOM 841 O O . ALA A 1 121 ? -4.827 60.405 45.126 1.00 48.04 141 ALA A O 1
ATOM 843 N N . PRO A 1 122 ? -2.697 60.128 45.851 1.00 42.16 142 PRO A N 1
ATOM 844 C CA . PRO A 1 122 ? -2.503 61.585 45.981 1.00 41.76 142 PRO A CA 1
ATOM 845 C C . PRO A 1 122 ? -2.359 62.328 44.637 1.00 48.43 142 PRO A C 1
ATOM 846 O O . PRO A 1 122 ? -2.415 61.727 43.543 1.00 47.98 142 PRO A O 1
ATOM 850 N N . THR A 1 123 ? -2.234 63.671 44.727 1.00 46.13 143 THR A N 1
ATOM 851 C CA . THR A 1 123 ? -2.020 64.562 43.577 1.00 45.74 143 THR A CA 1
ATOM 852 C C . THR A 1 123 ? -0.984 65.614 43.962 1.00 49.78 143 THR A C 1
ATOM 853 O O . THR A 1 123 ? -0.708 65.811 45.158 1.00 49.63 143 THR A O 1
ATOM 857 N N . ILE A 1 124 ? -0.395 66.254 42.932 1.00 44.80 144 ILE A N 1
ATOM 858 C CA . ILE A 1 124 ? 0.563 67.342 43.004 1.00 43.62 144 ILE A CA 1
ATOM 859 C C . ILE A 1 124 ? 0.136 68.418 42.028 1.00 50.54 144 ILE A C 1
ATOM 860 O O . ILE A 1 124 ? -0.061 68.120 40.849 1.00 50.27 144 ILE A O 1
ATOM 865 N N . THR A 1 125 ? -0.014 69.663 42.517 1.00 48.17 145 THR A N 1
ATOM 866 C CA . THR A 1 125 ? -0.210 70.844 41.693 1.00 47.39 145 THR A CA 1
ATOM 867 C C . THR A 1 125 ? 1.193 71.439 41.555 1.00 51.45 145 THR A C 1
ATOM 868 O O . THR A 1 125 ? 1.843 71.763 42.566 1.00 51.14 145 THR A O 1
ATOM 872 N N . PHE A 1 126 ? 1.678 71.515 40.311 1.00 46.50 146 PHE A N 1
ATOM 873 C CA . PHE A 1 126 ? 3.032 71.949 40.042 1.00 45.35 146 PHE A CA 1
ATOM 874 C C . PHE A 1 126 ? 3.091 73.152 39.085 1.00 50.43 146 PHE A C 1
ATOM 875 O O . PHE A 1 126 ? 2.396 73.183 38.064 1.00 49.90 146 PHE A O 1
ATOM 883 N N . GLU A 1 127 ? 3.933 74.143 39.445 1.00 47.42 147 GLU A N 1
ATOM 884 C CA . GLU A 1 127 ? 4.219 75.349 38.665 1.00 47.15 147 GLU A CA 1
ATOM 885 C C . GLU A 1 127 ? 5.676 75.328 38.232 1.00 50.85 147 GLU A C 1
ATOM 886 O O . GLU A 1 127 ? 6.553 74.980 39.023 1.00 51.96 147 GLU A O 1
ATOM 892 N N . VAL A 1 128 ? 5.929 75.658 36.974 1.00 46.24 148 VAL A N 1
ATOM 893 C CA . VAL A 1 128 ? 7.270 75.709 36.394 1.00 44.94 148 VAL A CA 1
ATOM 894 C C . VAL A 1 128 ? 7.975 76.978 36.891 1.00 51.54 148 VAL A C 1
ATOM 895 O O . VAL A 1 128 ? 7.428 78.074 36.773 1.00 51.62 148 VAL A O 1
ATOM 899 N N . LYS A 1 129 ? 9.182 76.802 37.469 1.00 49.60 149 LYS A N 1
ATOM 900 C CA . LYS A 1 129 ? 10.055 77.855 37.995 1.00 49.17 149 LYS A CA 1
ATOM 901 C C . 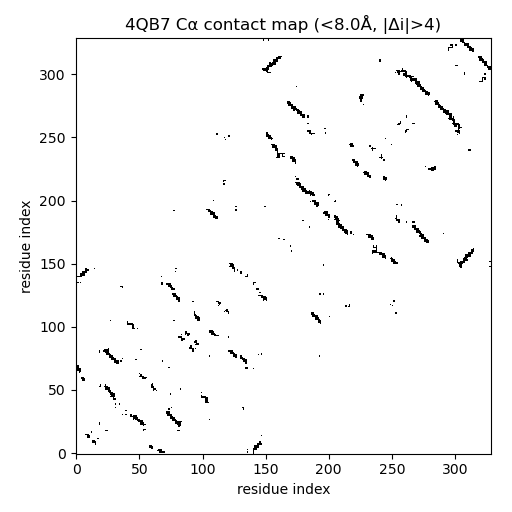LYS A 1 129 ? 10.831 78.467 36.813 1.00 52.49 149 LYS A C 1
ATOM 902 O O . LYS A 1 129 ? 11.640 77.783 36.197 1.00 50.46 149 LYS A O 1
ATOM 908 N N . THR A 1 130 ? 10.560 79.740 36.471 1.00 51.60 150 THR A N 1
ATOM 909 C CA . THR A 1 130 ? 11.222 80.439 35.339 1.00 51.29 150 THR A CA 1
ATOM 910 C C . THR A 1 130 ? 12.339 81.401 35.802 1.00 56.32 150 THR A C 1
ATOM 911 O O . THR A 1 130 ? 13.067 81.919 34.966 1.00 56.72 150 THR A O 1
ATOM 915 N N . SER A 1 131 ? 12.485 81.604 37.127 1.00 53.10 151 SER A N 1
ATOM 916 C CA . SER A 1 131 ? 13.456 82.497 37.758 1.00 52.69 151 SER A CA 1
ATOM 917 C C . SER A 1 131 ? 14.893 82.039 37.531 1.00 56.89 151 SER A C 1
ATOM 918 O O . SER A 1 131 ? 15.122 80.880 37.178 1.00 57.10 151 SER A O 1
ATOM 921 N N . ASN A 1 132 ? 15.859 82.965 37.753 1.00 53.49 152 ASN A N 1
ATOM 922 C CA . ASN A 1 132 ? 17.313 82.811 37.593 1.00 52.72 152 ASN A CA 1
ATOM 923 C C . ASN A 1 132 ? 17.634 82.258 36.198 1.00 54.32 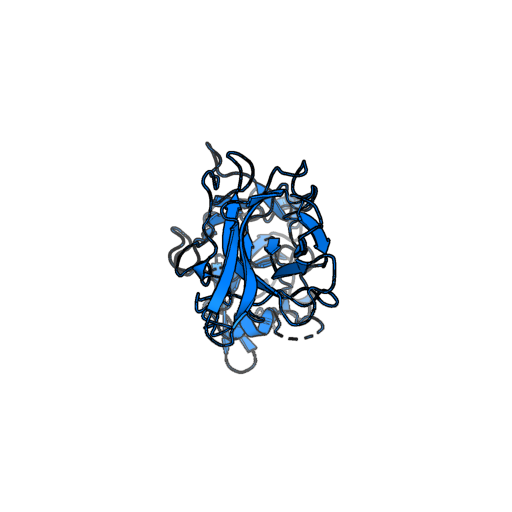152 ASN A C 1
ATOM 924 O O . ASN A 1 132 ? 18.328 81.262 36.066 1.00 53.75 152 ASN A O 1
ATOM 929 N N . ASN A 1 133 ? 17.103 82.899 35.156 1.00 50.62 153 ASN A N 1
ATOM 930 C CA . ASN A 1 133 ? 17.331 82.516 33.758 1.00 50.16 153 ASN A CA 1
ATOM 931 C C . ASN A 1 133 ? 17.200 81.006 33.493 1.00 53.21 153 ASN A C 1
ATOM 932 O O . ASN A 1 133 ? 18.073 80.417 32.860 1.00 53.22 153 ASN A O 1
ATOM 937 N N . TRP A 1 134 ? 16.072 80.399 33.958 1.00 48.49 154 TRP A N 1
ATOM 938 C CA . TRP A 1 134 ? 15.689 78.987 33.770 1.00 46.78 154 TRP A CA 1
ATOM 939 C C . TRP A 1 134 ? 16.628 77.985 34.463 1.00 52.01 154 TRP A C 1
ATOM 940 O O . TRP A 1 134 ? 16.526 76.787 34.199 1.00 52.40 154 TRP A O 1
ATOM 951 N N . LYS A 1 135 ? 17.510 78.451 35.355 1.00 49.31 155 LYS A N 1
ATOM 952 C CA . LYS A 1 135 ? 18.528 77.606 35.976 1.00 49.06 155 LYS A CA 1
ATOM 953 C C . LYS A 1 135 ? 18.049 77.035 37.282 1.00 56.65 155 LYS A C 1
ATOM 954 O O . LYS A 1 135 ? 18.766 76.243 37.884 1.00 59.57 155 LYS A O 1
ATOM 960 N N . ASP A 1 136 ? 16.814 77.362 37.689 1.00 52.71 156 ASP A N 1
ATOM 961 C CA . ASP A 1 136 ? 16.227 76.883 38.940 1.00 51.78 156 ASP A CA 1
ATOM 962 C C . ASP A 1 136 ? 15.073 75.887 38.732 1.00 51.06 156 ASP A C 1
ATOM 963 O O . ASP A 1 136 ? 14.407 75.546 39.709 1.00 51.97 156 ASP A O 1
ATOM 976 N N . ILE A 1 138 ? 12.747 72.713 38.400 1.00 41.85 158 ILE A N 1
ATOM 977 C CA . ILE A 1 138 ? 12.701 71.500 39.190 1.00 40.95 158 ILE A CA 1
ATOM 978 C C . ILE A 1 138 ? 12.545 70.276 38.286 1.00 46.23 158 ILE A C 1
ATOM 979 O O . ILE A 1 138 ? 11.707 70.268 37.385 1.00 45.32 158 ILE A O 1
ATOM 984 N N . ASP A 1 139 ? 13.360 69.238 38.530 1.00 44.39 159 ASP A N 1
ATOM 985 C CA . ASP A 1 139 ? 13.242 67.950 37.838 1.00 42.61 159 ASP A CA 1
ATOM 986 C C . ASP A 1 139 ? 12.357 67.088 38.751 1.00 46.87 159 ASP A C 1
ATOM 987 O O . ASP A 1 139 ? 12.864 66.381 39.630 1.00 47.61 159 ASP A O 1
ATOM 992 N N . LEU A 1 140 ? 11.016 67.243 38.602 1.00 41.04 160 LEU A N 1
ATOM 993 C CA . LEU A 1 140 ? 10.013 66.560 39.407 1.00 38.65 160 LEU A CA 1
ATOM 994 C C . LEU A 1 140 ? 9.990 65.084 39.083 1.00 44.27 160 LEU A C 1
ATOM 995 O O . LEU A 1 140 ? 9.732 64.699 37.940 1.00 43.68 160 LEU A O 1
ATOM 1000 N N . VAL A 1 141 ? 10.254 64.256 40.105 1.00 41.66 161 VAL A N 1
ATOM 1001 C CA . VAL A 1 141 ? 10.246 62.805 39.971 1.00 40.16 161 VAL A CA 1
ATOM 1002 C C . VAL A 1 141 ? 9.168 62.245 40.878 1.00 44.92 161 VAL A C 1
ATOM 1003 O O . VAL A 1 141 ? 8.874 62.814 41.932 1.00 46.57 161 VAL A O 1
ATOM 1007 N N . THR A 1 142 ? 8.531 61.163 40.459 1.00 40.88 162 THR A N 1
ATOM 1008 C CA . THR A 1 142 ? 7.507 60.543 41.300 1.00 40.55 162 THR A CA 1
ATOM 1009 C C . THR A 1 142 ? 7.652 59.052 41.273 1.00 44.59 162 THR A C 1
ATOM 1010 O O . THR A 1 142 ? 8.309 58.489 40.398 1.00 45.45 162 THR A O 1
ATOM 1014 N N . ASP A 1 143 ? 6.993 58.420 42.221 1.00 40.87 163 ASP A N 1
ATOM 1015 C CA . ASP A 1 143 ? 6.939 56.992 42.338 1.00 40.72 163 ASP A CA 1
ATOM 1016 C C . ASP A 1 143 ? 5.516 56.570 42.679 1.00 45.47 163 ASP A C 1
ATOM 1017 O O . ASP A 1 143 ? 5.023 56.879 43.759 1.00 45.68 163 ASP A O 1
ATOM 1022 N N . CYS A 1 144 ? 4.869 55.876 41.741 1.00 43.12 164 CYS A N 1
ATOM 1023 C CA . CYS A 1 144 ? 3.543 55.301 41.907 1.00 44.66 164 CYS A CA 1
ATOM 1024 C C . CYS A 1 144 ? 3.506 53.886 41.278 1.00 49.34 164 CYS A C 1
ATOM 1025 O O . CYS A 1 144 ? 2.454 53.426 40.831 1.00 48.73 164 CYS A O 1
ATOM 1028 N N . HIS A 1 145 ? 4.661 53.167 41.317 1.00 48.03 165 HIS A N 1
ATOM 1029 C CA . HIS A 1 145 ? 4.740 51.807 40.787 1.00 49.12 165 HIS A CA 1
ATOM 1030 C C . HIS A 1 145 ? 4.069 50.833 41.795 1.00 51.80 165 HIS A C 1
ATOM 1031 O O . HIS A 1 145 ? 4.004 51.108 43.004 1.00 49.96 165 HIS A O 1
ATOM 1038 N N . THR A 1 146 ? 3.463 49.760 41.246 1.00 47.97 166 THR A N 1
ATOM 1039 C CA . THR A 1 146 ? 2.638 48.781 41.956 1.00 47.97 166 THR A CA 1
ATOM 1040 C C . THR A 1 146 ? 3.436 47.961 42.972 1.00 51.87 166 THR A C 1
ATOM 1041 O O . THR A 1 146 ? 2.862 47.509 43.955 1.00 51.81 166 THR A O 1
ATOM 1045 N N . ALA A 1 147 ? 4.750 47.805 42.770 1.00 48.60 167 ALA A N 1
ATOM 1046 C CA . ALA A 1 147 ? 5.603 47.046 43.679 1.00 47.97 167 ALA A CA 1
ATOM 1047 C C . ALA A 1 147 ? 5.782 47.740 45.054 1.00 49.82 167 ALA A C 1
ATOM 1048 O O . ALA A 1 147 ? 6.361 47.131 45.938 1.00 50.98 167 ALA A O 1
ATOM 1050 N N . ILE A 1 148 ? 5.269 48.971 45.255 1.00 43.54 168 ILE A N 1
ATOM 1051 C CA . ILE A 1 148 ? 5.328 49.609 46.574 1.00 41.79 168 ILE A CA 1
ATOM 1052 C C . ILE A 1 148 ? 3.889 49.784 47.118 1.00 46.43 168 ILE A C 1
ATOM 1053 O O . ILE A 1 148 ? 3.682 50.468 48.116 1.00 47.16 168 ILE A O 1
ATOM 1058 N N . GLN A 1 149 ? 2.917 49.106 46.481 1.00 42.90 169 GLN A N 1
ATOM 1059 C CA . GLN A 1 149 ? 1.515 49.029 46.892 1.00 43.11 169 GLN A CA 1
ATOM 1060 C C . GLN A 1 149 ? 1.253 47.682 47.537 1.00 49.25 169 GLN A C 1
ATOM 1061 O O . GLN A 1 149 ? 1.892 46.679 47.174 1.00 49.06 169 GLN A O 1
ATOM 1067 N N . ASP A 1 150 ? 0.317 47.651 48.504 1.00 47.13 170 ASP A N 1
ATOM 1068 C CA . ASP A 1 150 ? -0.081 46.434 49.246 1.00 47.68 170 ASP A CA 1
ATOM 1069 C C . ASP A 1 150 ? 1.131 45.731 49.865 1.00 51.63 170 ASP A C 1
ATOM 1070 O O . ASP A 1 150 ? 1.324 44.521 49.695 1.00 52.32 170 ASP A O 1
ATOM 1075 N N . GLN A 1 151 ? 1.949 46.504 50.580 1.00 47.47 171 GLN A N 1
ATOM 1076 C CA . GLN A 1 151 ? 3.156 45.974 51.207 1.00 46.95 171 GLN A CA 1
ATOM 1077 C C . GLN A 1 151 ? 2.901 45.495 52.623 1.00 50.58 171 GLN A C 1
ATOM 1078 O O . GLN A 1 151 ? 2.115 46.088 53.370 1.00 49.67 171 GLN A O 1
ATOM 1084 N N . THR A 1 152 ? 3.546 44.386 52.962 1.00 47.53 172 THR A N 1
ATOM 1085 C CA . THR A 1 152 ? 3.590 43.817 54.306 1.00 47.32 172 THR A CA 1
ATOM 1086 C C . THR A 1 152 ? 5.071 43.692 54.670 1.00 50.98 172 THR A C 1
ATOM 1087 O O . THR A 1 152 ? 5.942 43.931 53.831 1.00 49.48 172 THR A O 1
ATOM 1091 N N . ASN A 1 153 ? 5.352 43.274 55.889 1.00 48.77 173 ASN A N 1
ATOM 1092 C CA . ASN A 1 153 ? 6.703 43.050 56.373 1.00 49.22 173 ASN A CA 1
ATOM 1093 C C . ASN A 1 153 ? 7.419 41.983 55.526 1.00 53.80 173 ASN A C 1
ATOM 1094 O O . ASN A 1 153 ? 8.640 41.972 55.475 1.00 54.29 173 ASN A O 1
ATOM 1099 N N . GLU A 1 154 ? 6.653 41.096 54.868 1.00 51.57 174 GLU A N 1
ATOM 1100 C CA . GLU A 1 154 ? 7.145 39.960 54.093 1.00 52.13 174 GLU A CA 1
ATOM 1101 C C . GLU A 1 154 ? 7.345 40.274 52.618 1.00 54.69 174 GLU A C 1
ATOM 1102 O O . GLU A 1 154 ? 7.931 39.462 51.893 1.00 56.54 174 GLU A O 1
ATOM 1108 N N . SER A 1 155 ? 6.889 41.439 52.169 1.00 48.15 175 SER A N 1
ATOM 1109 C CA . SER A 1 155 ? 6.935 41.815 50.758 1.00 46.36 175 SER A CA 1
ATOM 1110 C C . SER A 1 155 ? 8.351 41.892 50.231 1.00 52.27 175 SER A C 1
ATOM 1111 O O . SER A 1 155 ? 8.644 41.269 49.207 1.00 51.95 175 SER A O 1
ATOM 1114 N N . ASN A 1 156 ? 9.237 42.632 50.933 1.00 49.37 176 ASN A N 1
ATOM 1115 C CA . ASN A 1 156 ? 10.609 42.837 50.486 1.00 48.36 176 ASN A CA 1
ATOM 1116 C C . ASN A 1 156 ? 11.564 43.048 51.685 1.00 51.75 176 ASN A C 1
ATOM 1117 O O . ASN A 1 156 ? 12.261 44.064 51.770 1.00 51.26 176 ASN A O 1
ATOM 1122 N N . LYS A 1 157 ? 11.602 42.068 52.611 1.00 48.34 177 LYS A N 1
ATOM 1123 C CA . LYS A 1 157 ? 12.514 42.069 53.768 1.00 47.56 177 LYS A CA 1
ATOM 1124 C C . LYS A 1 157 ? 12.291 43.301 54.695 1.00 51.77 177 LYS A C 1
ATOM 1125 O O . LYS A 1 157 ? 13.230 43.746 55.365 1.00 51.57 177 LYS A O 1
ATOM 1131 N N . GLY A 1 158 ? 11.057 43.827 54.708 1.00 47.43 178 GLY A N 1
ATOM 1132 C CA . GLY A 1 158 ? 10.666 45.000 55.486 1.00 46.66 178 GLY A CA 1
ATOM 1133 C C . GLY A 1 158 ? 11.119 46.338 54.906 1.00 49.71 178 GLY A C 1
ATOM 1134 O O . GLY A 1 158 ? 10.972 47.375 55.562 1.00 50.19 178 GLY A O 1
ATOM 1135 N N . THR A 1 159 ? 11.681 46.336 53.685 1.00 43.55 179 THR A N 1
ATOM 1136 C CA . THR A 1 159 ? 12.195 47.551 53.056 1.00 43.61 179 THR A CA 1
ATOM 1137 C C . THR A 1 159 ? 11.332 47.978 51.878 1.00 48.12 179 THR A C 1
ATOM 1138 O O . THR A 1 159 ? 11.028 47.167 50.990 1.00 48.25 179 THR A O 1
ATOM 1142 N N . VAL A 1 160 ? 11.001 49.275 51.849 1.00 43.39 180 VAL A N 1
ATOM 1143 C CA . VAL A 1 160 ? 10.247 49.859 50.753 1.00 42.54 180 VAL A CA 1
ATOM 1144 C C . VAL A 1 160 ? 11.272 50.379 49.758 1.00 47.60 180 VAL A C 1
ATOM 1145 O O . VAL A 1 160 ? 12.048 51.276 50.090 1.00 48.36 180 VAL A O 1
ATOM 1149 N N . GLN A 1 161 ? 11.335 49.773 48.567 1.00 43.53 181 GLN A N 1
ATOM 1150 C CA . GLN A 1 161 ? 12.275 50.246 47.560 1.00 42.21 181 GLN A CA 1
ATOM 1151 C C . GLN A 1 161 ? 11.570 51.172 46.573 1.00 47.19 181 GLN A C 1
ATOM 1152 O O . GLN A 1 161 ? 10.751 50.718 45.766 1.00 47.68 181 GLN A O 1
ATOM 1158 N N . PHE A 1 162 ? 11.928 52.462 46.611 1.00 42.09 182 PHE A N 1
ATOM 1159 C CA . PHE A 1 162 ? 11.375 53.453 45.717 1.00 39.88 182 PHE A CA 1
ATOM 1160 C C . PHE A 1 162 ? 12.176 53.460 44.430 1.00 45.41 182 PHE A C 1
ATOM 1161 O O . PHE A 1 162 ? 13.373 53.203 44.436 1.00 45.97 182 PHE A O 1
ATOM 1169 N N . LYS A 1 163 ? 11.490 53.716 43.328 1.00 42.25 183 LYS A N 1
ATOM 1170 C CA . LYS A 1 163 ? 11.970 53.755 41.952 1.00 41.93 183 LYS A CA 1
ATOM 1171 C C . LYS A 1 163 ? 11.343 55.003 41.374 1.00 45.24 183 LYS A C 1
ATOM 1172 O O . LYS A 1 163 ? 10.137 55.027 41.157 1.00 44.87 183 LYS A O 1
ATOM 1178 N N . PHE A 1 164 ? 12.118 56.084 41.263 1.00 41.81 184 PHE A N 1
ATOM 1179 C CA . PHE A 1 164 ? 11.618 57.369 40.804 1.00 40.30 184 PHE A CA 1
ATOM 1180 C C . PHE A 1 164 ? 11.643 57.508 39.292 1.00 45.12 184 PHE A C 1
ATOM 1181 O O . PHE A 1 164 ? 12.627 57.142 38.647 1.00 45.00 184 PHE A O 1
ATOM 1189 N N . SER A 1 165 ? 10.553 58.050 38.726 1.00 41.53 185 SER A N 1
ATOM 1190 C CA . SER A 1 165 ? 10.451 58.296 37.285 1.00 40.45 185 SER A CA 1
ATOM 1191 C C . SER A 1 165 ? 10.346 59.776 37.022 1.00 42.38 185 SER A C 1
ATOM 1192 O O . SER A 1 165 ? 9.752 60.488 37.824 1.00 39.83 185 SER A O 1
ATOM 1195 N N . HIS A 1 166 ? 10.921 60.246 35.909 1.00 41.62 186 HIS A N 1
ATOM 1196 C CA . HIS A 1 166 ? 10.853 61.661 35.497 1.00 41.59 186 HIS A CA 1
ATOM 1197 C C . HIS A 1 166 ? 9.514 61.890 34.802 1.00 46.21 186 HIS A C 1
ATOM 1198 O O . HIS A 1 166 ? 9.227 61.264 33.766 1.00 46.99 186 HIS A O 1
ATOM 1205 N N . VAL A 1 167 ? 8.643 62.694 35.436 1.00 40.90 187 VAL A N 1
ATOM 1206 C CA . VAL A 1 167 ? 7.269 62.894 34.964 1.00 39.18 187 VAL A CA 1
ATOM 1207 C C . VAL A 1 167 ? 7.123 64.141 34.073 1.00 44.61 187 VAL A C 1
ATOM 1208 O O . VAL A 1 167 ? 6.037 64.396 33.548 1.00 46.26 187 VAL A O 1
ATOM 1212 N N . LEU A 1 168 ? 8.210 64.894 33.882 1.00 39.50 188 LEU A N 1
ATOM 1213 C CA . LEU A 1 168 ? 8.229 66.090 33.030 1.00 37.99 188 LEU A CA 1
ATOM 1214 C C . LEU A 1 168 ? 8.852 65.747 31.660 1.00 43.04 188 LEU A C 1
ATOM 1215 O O . LEU A 1 168 ? 9.135 64.575 31.382 1.00 41.82 188 LEU A O 1
ATOM 1220 N N . THR A 1 169 ? 9.050 66.765 30.808 1.00 40.37 189 THR A N 1
ATOM 1221 C CA . THR A 1 169 ? 9.750 66.604 29.545 1.00 40.03 189 THR A CA 1
ATOM 1222 C C . THR A 1 169 ? 11.086 67.348 29.677 1.00 42.39 189 THR A C 1
ATOM 1223 O O . THR A 1 169 ? 11.151 68.428 30.292 1.00 42.05 189 THR A O 1
ATOM 1227 N N . GLN A 1 170 ? 12.152 66.752 29.161 1.00 36.95 190 GLN A N 1
ATOM 1228 C CA . GLN A 1 170 ? 13.443 67.424 29.167 1.00 35.66 190 GLN A CA 1
ATOM 1229 C C . GLN A 1 170 ? 13.830 67.929 27.769 1.00 39.71 190 GLN A C 1
ATOM 1230 O O . GLN A 1 170 ? 13.710 67.175 26.800 1.00 39.93 190 GLN A O 1
ATOM 1236 N N . ILE A 1 171 ? 14.286 69.197 27.670 1.00 35.23 191 ILE A N 1
ATOM 1237 C CA . ILE A 1 171 ? 14.890 69.777 26.461 1.00 34.07 191 ILE A CA 1
ATOM 1238 C C . ILE A 1 171 ? 16.360 69.721 26.811 1.00 39.82 191 ILE A C 1
ATOM 1239 O O . ILE A 1 171 ? 16.849 70.596 27.545 1.00 39.66 191 ILE A O 1
ATOM 1244 N N . ALA A 1 172 ? 17.000 68.566 26.483 1.00 37.08 192 ALA A N 1
ATOM 1245 C CA . ALA A 1 172 ? 18.401 68.277 26.827 1.00 37.11 192 ALA A CA 1
ATOM 1246 C C . ALA A 1 172 ? 19.367 69.243 26.151 1.00 43.70 192 ALA A C 1
ATOM 1247 O O . ALA A 1 172 ? 20.393 69.593 26.740 1.00 45.23 192 ALA A O 1
ATOM 1249 N N . ASN A 1 173 ? 19.047 69.659 24.912 1.00 39.08 193 ASN A N 1
ATOM 1250 C CA . ASN A 1 173 ? 19.850 70.598 24.150 1.00 38.87 193 ASN A CA 1
ATOM 1251 C C . ASN A 1 173 ? 19.158 71.052 22.890 1.00 42.15 193 ASN A C 1
ATOM 1252 O O . ASN A 1 173 ? 18.195 70.453 22.440 1.00 42.15 193 ASN A O 1
ATOM 1257 N N . ILE A 1 174 ? 19.664 72.148 22.340 1.00 39.22 194 ILE A N 1
ATOM 1258 C CA . ILE A 1 174 ? 19.325 72.738 21.054 1.00 37.63 194 ILE A CA 1
ATOM 1259 C C . ILE A 1 174 ? 20.690 72.962 20.409 1.00 43.63 194 ILE A C 1
ATOM 1260 O O . ILE A 1 174 ? 21.515 73.702 20.950 1.00 42.81 194 ILE A O 1
ATOM 1265 N N . LYS A 1 175 ? 20.976 72.181 19.349 1.00 40.50 195 LYS A N 1
ATOM 1266 C CA . LYS A 1 175 ? 22.223 72.174 18.599 1.00 39.21 195 LYS A CA 1
ATOM 1267 C C . LYS A 1 175 ? 22.010 72.820 17.226 1.00 44.83 195 LYS A C 1
ATOM 1268 O O . LYS A 1 175 ? 20.962 72.605 16.623 1.00 46.36 195 LYS A O 1
ATOM 1274 N N . VAL A 1 176 ? 22.979 73.612 16.719 1.00 41.10 196 VAL A N 1
ATOM 1275 C CA . VAL A 1 176 ? 22.845 74.295 15.417 1.00 39.46 196 VAL A CA 1
ATOM 1276 C C . VAL A 1 176 ? 24.036 74.021 14.496 1.00 43.26 196 VAL A C 1
ATOM 1277 O O . VAL A 1 176 ? 25.161 73.916 14.963 1.00 43.19 196 VAL A O 1
ATOM 1281 N N . LYS A 1 177 ? 23.794 73.941 13.176 1.00 40.19 197 LYS A N 1
ATOM 1282 C CA . LYS A 1 177 ? 24.870 73.800 12.184 1.00 39.63 197 LYS A CA 1
ATOM 1283 C C . LYS A 1 177 ? 24.437 74.348 10.824 1.00 44.96 197 LYS A C 1
ATOM 1284 O O . LYS A 1 177 ? 23.255 74.235 10.496 1.00 45.60 197 LYS A O 1
ATOM 1290 N N . PRO A 1 178 ? 25.363 74.863 9.978 1.00 41.52 198 PRO A N 1
ATOM 1291 C CA . PRO A 1 178 ? 24.973 75.214 8.600 1.00 41.10 198 PRO A CA 1
ATOM 1292 C C . PRO A 1 178 ? 24.834 73.925 7.763 1.00 45.86 198 PRO A C 1
ATOM 1293 O O . PRO A 1 178 ? 25.289 72.861 8.224 1.00 45.53 198 PRO A O 1
ATOM 1297 N N . ASP A 1 179 ? 24.197 73.983 6.558 1.00 43.03 199 ASP A N 1
ATOM 1298 C CA . ASP A 1 179 ? 24.025 72.759 5.740 1.00 44.16 199 ASP A CA 1
ATOM 1299 C C . ASP A 1 179 ? 25.273 72.447 4.891 1.00 47.88 199 ASP A C 1
ATOM 1300 O O . ASP A 1 179 ? 25.387 71.352 4.350 1.00 50.23 199 ASP A O 1
ATOM 1305 N N . VAL A 1 180 ? 26.191 73.404 4.777 1.00 43.07 200 VAL A N 1
ATOM 1306 C CA . VAL A 1 180 ? 27.432 73.301 4.002 1.00 42.95 200 VAL A CA 1
ATOM 1307 C C . VAL A 1 180 ? 28.602 73.840 4.824 1.00 46.71 200 VAL A C 1
ATOM 1308 O O . VAL A 1 180 ? 28.405 74.630 5.757 1.00 43.65 200 VAL A O 1
ATOM 1312 N N . ASN A 1 181 ? 29.823 73.462 4.420 1.00 44.26 201 ASN A N 1
ATOM 1313 C CA . ASN A 1 181 ? 31.050 73.971 5.004 1.00 43.09 201 ASN A CA 1
ATOM 1314 C C . ASN A 1 181 ? 31.170 75.425 4.557 1.00 46.51 201 ASN A C 1
ATOM 1315 O O . ASN A 1 181 ? 31.072 75.709 3.367 1.00 47.02 201 ASN A O 1
ATOM 1320 N N . LEU A 1 182 ? 31.357 76.337 5.509 1.00 42.64 202 LEU A N 1
ATOM 1321 C CA . LEU A 1 182 ? 31.435 77.783 5.298 1.00 40.74 202 LEU A CA 1
ATOM 1322 C C . LEU A 1 182 ? 32.813 78.259 4.905 1.00 45.79 202 LEU A C 1
ATOM 1323 O O . LEU A 1 182 ? 33.004 79.447 4.622 1.00 45.23 202 LEU A O 1
ATOM 1328 N N . GLY A 1 183 ? 33.769 77.344 4.857 1.00 44.71 203 GLY A N 1
ATOM 1329 C CA . GLY A 1 183 ? 35.130 77.705 4.495 1.00 44.76 203 GLY A CA 1
ATOM 1330 C C . GLY A 1 183 ? 35.835 78.370 5.655 1.00 48.85 203 GLY A C 1
ATOM 1331 O O . GLY A 1 183 ? 35.456 78.161 6.808 1.00 49.54 203 GLY A O 1
ATOM 1332 N N . THR A 1 184 ? 36.857 79.171 5.368 1.00 44.47 204 THR A N 1
ATOM 1333 C CA . THR A 1 184 ? 37.673 79.756 6.417 1.00 44.05 204 THR A CA 1
ATOM 1334 C C . THR A 1 184 ? 37.266 81.187 6.770 1.00 49.16 204 THR A C 1
ATOM 1335 O O . THR A 1 184 ? 37.549 81.642 7.879 1.00 49.62 204 THR A O 1
ATOM 1339 N N . ASP A 1 185 ? 36.605 81.888 5.840 1.00 45.12 205 ASP A N 1
ATOM 1340 C CA . ASP A 1 185 ? 36.288 83.307 5.948 1.00 42.73 205 ASP A CA 1
ATOM 1341 C C . ASP A 1 185 ? 34.855 83.648 6.386 1.00 45.15 205 ASP A C 1
ATOM 1342 O O . ASP A 1 185 ? 34.509 84.840 6.407 1.00 44.39 205 ASP A O 1
ATOM 1347 N N . THR A 1 186 ? 34.039 82.635 6.747 1.00 38.74 206 THR A N 1
ATOM 1348 C CA . THR A 1 186 ? 32.666 82.850 7.183 1.00 37.13 206 THR A CA 1
ATOM 1349 C C . THR A 1 186 ? 32.379 81.986 8.403 1.00 42.07 206 THR A C 1
ATOM 1350 O O . THR A 1 186 ? 32.801 80.807 8.456 1.00 41.23 206 THR A O 1
ATOM 1354 N N . LYS A 1 187 ? 31.697 82.602 9.417 1.00 38.44 207 LYS A N 1
ATOM 1355 C CA . LYS A 1 187 ? 31.301 81.906 10.643 1.00 38.59 207 LYS A CA 1
ATOM 1356 C C . LYS A 1 187 ? 29.856 82.268 10.994 1.00 42.38 207 LYS A C 1
ATOM 1357 O O . LYS A 1 187 ? 29.351 83.290 10.528 1.00 41.09 207 LYS A O 1
ATOM 1363 N N . ILE A 1 188 ? 29.160 81.384 11.714 1.00 40.64 208 ILE A N 1
ATOM 1364 C CA . ILE A 1 188 ? 27.786 81.632 12.167 1.00 40.79 208 ILE A CA 1
ATOM 1365 C C . ILE A 1 188 ? 27.819 81.646 13.683 1.00 43.05 208 ILE A C 1
ATOM 1366 O O . ILE A 1 188 ? 28.363 80.716 14.299 1.00 41.68 208 ILE A O 1
ATOM 1371 N N . PHE A 1 189 ? 27.200 82.675 14.278 1.00 39.11 209 PHE A N 1
ATOM 1372 C CA . PHE A 1 189 ? 27.104 82.838 15.731 1.00 37.59 209 PHE A CA 1
ATOM 1373 C C . PHE A 1 189 ? 25.652 82.970 16.174 1.00 40.69 209 PHE A C 1
ATOM 1374 O O . PHE A 1 189 ? 24.919 83.796 15.623 1.00 40.06 209 PHE A O 1
ATOM 1382 N N . VAL A 1 190 ? 25.225 82.156 17.148 1.00 36.77 210 VAL A N 1
ATOM 1383 C CA . VAL A 1 190 ? 23.860 82.263 17.672 1.00 36.09 210 VAL A CA 1
ATOM 1384 C C . VAL A 1 190 ? 23.927 83.210 18.880 1.00 43.99 210 VAL A C 1
ATOM 1385 O O . VAL A 1 190 ? 24.819 83.071 19.733 1.00 43.90 210 VAL A O 1
ATOM 1389 N N . THR A 1 191 ? 23.032 84.220 18.910 1.00 40.84 211 THR A N 1
ATOM 1390 C CA . THR A 1 191 ? 23.054 85.268 19.936 1.00 39.80 211 THR A CA 1
ATOM 1391 C C . THR A 1 191 ? 21.777 85.305 20.785 1.00 45.25 211 THR A C 1
ATOM 1392 O O . THR A 1 191 ? 21.745 85.962 21.828 1.00 48.27 211 THR A O 1
ATOM 1396 N N . GLY A 1 192 ? 20.726 84.645 20.331 1.00 39.33 212 GLY A N 1
ATOM 1397 C CA . GLY A 1 192 ? 19.455 84.671 21.043 1.00 38.65 212 GLY A CA 1
ATOM 1398 C C . GLY A 1 192 ? 18.556 83.511 20.685 1.00 41.49 212 GLY A C 1
ATOM 1399 O O . GLY A 1 192 ? 18.685 82.928 19.607 1.00 41.14 212 GLY A O 1
ATOM 1400 N N . LEU A 1 193 ? 17.653 83.168 21.601 1.00 37.24 213 LEU A N 1
ATOM 1401 C CA . LEU A 1 193 ? 16.699 82.079 21.443 1.00 36.76 213 LEU A CA 1
ATOM 1402 C C . LEU A 1 193 ? 15.514 82.306 22.372 1.00 41.67 213 LEU A C 1
ATOM 1403 O O . LEU A 1 193 ? 15.697 82.626 23.547 1.00 41.35 213 LEU A O 1
ATOM 1408 N N . LYS A 1 194 ? 14.302 82.172 21.820 1.00 37.78 214 LYS A N 1
ATOM 1409 C CA . LYS A 1 194 ? 13.038 82.274 22.537 1.00 37.37 214 LYS A CA 1
ATOM 1410 C C . LYS A 1 194 ? 12.198 81.041 22.235 1.00 41.49 214 LYS A C 1
ATOM 1411 O O . LYS A 1 194 ? 12.302 80.492 21.132 1.00 40.90 214 LYS A O 1
ATOM 1417 N N . LEU A 1 195 ? 11.371 80.606 23.199 1.00 38.72 215 LEU A N 1
ATOM 1418 C CA . LEU A 1 195 ? 10.394 79.548 22.965 1.00 39.17 215 LEU A CA 1
ATOM 1419 C C . LEU A 1 195 ? 9.033 80.214 22.780 1.00 46.09 215 LEU A C 1
ATOM 1420 O O . LEU A 1 195 ? 8.629 81.035 23.611 1.00 46.66 215 LEU A O 1
ATOM 1425 N N . ASP A 1 196 ? 8.367 79.929 21.658 1.00 44.41 216 ASP A N 1
ATOM 1426 C CA . ASP A 1 196 ? 7.019 80.431 21.354 1.00 44.67 216 ASP A CA 1
ATOM 1427 C C . ASP A 1 196 ? 6.020 79.319 21.734 1.00 47.96 216 ASP A C 1
ATOM 1428 O O . ASP A 1 196 ? 5.892 78.333 20.998 1.00 47.20 216 ASP A O 1
ATOM 1433 N N . PRO A 1 197 ? 5.364 79.418 22.910 1.00 45.15 217 PRO A N 1
ATOM 1434 C CA . PRO A 1 197 ? 4.494 78.319 23.367 1.00 46.08 217 PRO A CA 1
ATOM 1435 C C . PRO A 1 197 ? 3.063 78.334 22.830 1.00 53.55 217 PRO A C 1
ATOM 1436 O O . PRO A 1 197 ? 2.240 77.527 23.248 1.00 54.02 217 PRO A O 1
ATOM 1440 N N . GLY A 1 198 ? 2.768 79.246 21.923 1.00 52.10 218 GLY A N 1
ATOM 1441 C CA . GLY A 1 198 ? 1.410 79.403 21.442 1.00 53.59 218 GLY A CA 1
ATOM 1442 C C . GLY A 1 198 ? 0.618 80.130 22.511 1.00 59.36 218 GLY A C 1
ATOM 1443 O O . GLY A 1 198 ? 1.176 80.986 23.212 1.00 59.18 218 GLY A O 1
ATOM 1444 N N . SER A 1 199 ? -0.672 79.775 22.669 1.00 56.55 219 SER A N 1
ATOM 1445 C CA . SER A 1 199 ? -1.547 80.389 23.655 1.00 57.06 219 SER A CA 1
ATOM 1446 C C . SER A 1 199 ? -2.296 79.358 24.509 1.00 60.72 219 SER A C 1
ATOM 1447 O O . SER A 1 199 ? -2.588 79.660 25.671 1.00 61.40 219 SER A O 1
ATOM 1450 N N . THR A 1 200 ? -2.622 78.162 23.957 1.00 55.19 220 THR A N 1
ATOM 1451 C CA . THR A 1 200 ? -3.371 77.149 24.727 1.00 54.67 220 THR A CA 1
ATOM 1452 C C . THR A 1 200 ? -2.752 75.739 24.585 1.00 55.47 220 THR A C 1
ATOM 1453 O O . THR A 1 200 ? -3.495 7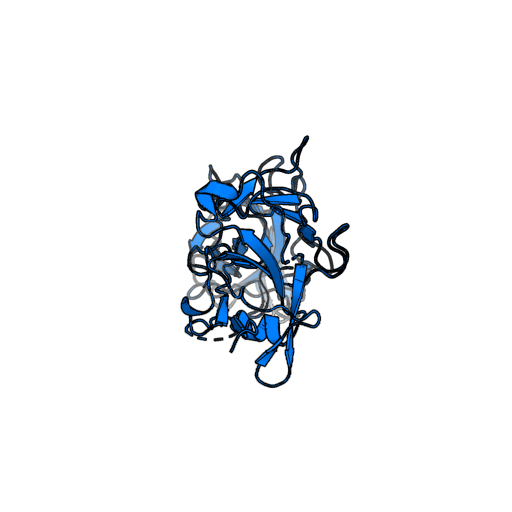4.759 24.544 1.00 55.78 220 THR A O 1
ATOM 1457 N N . THR A 1 201 ? -1.405 75.627 24.604 1.00 49.06 221 THR A N 1
ATOM 1458 C CA . THR A 1 201 ? -0.710 74.353 24.390 1.00 47.01 221 THR A CA 1
ATOM 1459 C C . THR A 1 201 ? 0.142 73.897 25.578 1.00 48.26 221 THR A C 1
ATOM 1460 O O . THR A 1 201 ? 0.010 72.756 25.996 1.00 49.38 221 THR A O 1
ATOM 1464 N N . LEU A 1 202 ? 1.049 74.751 26.060 1.00 42.20 222 LEU A N 1
ATOM 1465 C CA . LEU A 1 202 ? 2.025 74.459 27.105 1.00 39.44 222 LEU A CA 1
ATOM 1466 C C . LEU A 1 202 ? 1.591 74.999 28.462 1.00 45.76 222 LEU A C 1
ATOM 1467 O O . LEU A 1 202 ? 1.513 76.214 28.644 1.00 45.07 222 LEU A O 1
ATOM 1472 N N . TYR A 1 203 ? 1.367 74.090 29.429 1.00 43.94 223 TYR A N 1
ATOM 1473 C CA . TYR A 1 203 ? 0.978 74.478 30.779 1.00 44.72 223 TYR A CA 1
ATOM 1474 C C . TYR A 1 203 ? 2.147 75.060 31.536 1.00 47.11 223 TYR A C 1
ATOM 1475 O O . TYR A 1 203 ? 3.273 74.546 31.424 1.00 45.27 223 TYR A O 1
ATOM 1484 N N . ASN A 1 204 ? 1.875 76.071 32.378 1.00 43.29 224 ASN A N 1
ATOM 1485 C CA . ASN A 1 204 ? 2.907 76.571 33.277 1.00 42.75 224 ASN A CA 1
ATOM 1486 C C . ASN A 1 204 ? 2.570 76.071 34.678 1.00 46.86 224 ASN A C 1
ATOM 1487 O O . ASN A 1 204 ? 3.437 76.016 35.536 1.00 45.91 224 ASN A O 1
ATOM 1492 N N . LYS A 1 205 ? 1.302 75.673 34.887 1.00 44.66 225 LYS A N 1
ATOM 1493 C CA . LYS A 1 205 ? 0.784 75.139 36.141 1.00 44.11 225 LYS A CA 1
ATOM 1494 C C . LYS A 1 205 ? -0.171 73.997 35.796 1.00 47.63 225 LYS A C 1
ATOM 1495 O O . LYS A 1 205 ? -0.974 74.157 34.882 1.00 47.12 225 LYS A O 1
ATOM 1501 N N . ALA A 1 206 ? -0.048 72.824 36.462 1.00 44.26 226 ALA A N 1
ATOM 1502 C CA . ALA A 1 206 ? -0.894 71.657 36.153 1.00 43.76 226 ALA A CA 1
ATOM 1503 C C . ALA A 1 206 ? -0.969 70.644 37.322 1.00 48.11 226 ALA A C 1
ATOM 1504 O O . ALA A 1 206 ? -0.169 70.717 38.269 1.00 48.20 226 ALA A O 1
ATOM 1506 N N . VAL A 1 207 ? -1.934 69.689 37.247 1.00 43.72 227 VAL A N 1
ATOM 1507 C CA . VAL A 1 207 ? -2.134 68.690 38.297 1.00 42.99 227 VAL A CA 1
ATOM 1508 C C . VAL A 1 207 ? -1.610 67.323 37.817 1.00 47.58 227 VAL A C 1
ATOM 1509 O O . VAL A 1 207 ? -1.948 66.889 36.723 1.00 50.20 227 VAL A O 1
ATOM 1513 N N . TYR A 1 208 ? -0.730 66.700 38.604 1.00 40.91 228 TYR A N 1
ATOM 1514 C CA . TYR A 1 208 ? -0.183 65.369 38.348 1.00 39.29 228 TYR A CA 1
ATOM 1515 C C . TYR A 1 208 ? -0.936 64.399 39.245 1.00 46.70 228 TYR A C 1
ATOM 1516 O O . TYR A 1 208 ? -1.003 64.603 40.462 1.00 46.42 228 TYR A O 1
ATOM 1525 N N . LYS A 1 209 ? -1.491 63.343 38.644 1.00 43.56 229 LYS A N 1
ATOM 1526 C CA . LYS A 1 209 ? -2.282 62.341 39.333 1.00 42.31 229 LYS A CA 1
ATOM 1527 C C . LYS A 1 209 ? -1.486 61.067 39.521 1.00 45.81 229 LYS A C 1
ATOM 1528 O O . LYS A 1 209 ? -1.030 60.464 38.544 1.00 44.86 229 LYS A O 1
ATOM 1534 N N . PHE A 1 210 ? -1.339 60.632 40.786 1.00 42.94 230 PHE A N 1
ATOM 1535 C CA . PHE A 1 210 ? -0.631 59.406 41.122 1.00 41.68 230 PHE A CA 1
ATOM 1536 C C . PHE A 1 210 ? -1.464 58.167 40.776 1.00 48.15 230 PHE A C 1
ATOM 1537 O O . PHE A 1 210 ? -0.905 57.076 40.681 1.00 49.08 230 PHE A O 1
ATOM 1545 N N . ASP A 1 211 ? -2.797 58.316 40.617 1.00 45.97 231 ASP A N 1
ATOM 1546 C CA . ASP A 1 211 ? -3.641 57.178 40.282 1.00 46.77 231 ASP A CA 1
ATOM 1547 C C . ASP A 1 211 ? -3.266 56.556 38.919 1.00 52.72 231 ASP A C 1
ATOM 1548 O O . ASP A 1 211 ? -3.219 55.342 38.818 1.00 54.07 231 ASP A O 1
ATOM 1553 N N . ASN A 1 212 ? -2.995 57.361 37.883 1.00 49.08 232 ASN A N 1
ATOM 1554 C CA . ASN A 1 212 ? -2.682 56.791 36.572 1.00 48.75 232 ASN A CA 1
ATOM 1555 C C . ASN A 1 212 ? -1.400 57.379 35.938 1.00 51.03 232 ASN A C 1
ATOM 1556 O O . ASN A 1 212 ? -1.158 57.159 34.733 1.00 51.64 232 ASN A O 1
ATOM 1561 N N . ASP A 1 213 ? -0.596 58.109 36.744 1.00 43.88 233 ASP A N 1
ATOM 1562 C CA . ASP A 1 213 ? 0.668 58.693 36.317 1.00 43.66 233 ASP A CA 1
ATOM 1563 C C . ASP A 1 213 ? 0.472 59.614 35.061 1.00 48.89 233 ASP A C 1
ATOM 1564 O O . ASP A 1 213 ? 1.122 59.451 34.028 1.00 50.42 233 ASP A O 1
ATOM 1569 N N . THR A 1 214 ? -0.462 60.563 35.166 1.00 44.37 234 THR A N 1
ATOM 1570 C CA . THR A 1 214 ? -0.762 61.515 34.108 1.00 43.93 234 THR A CA 1
ATOM 1571 C C . THR A 1 214 ? -0.979 62.894 34.685 1.00 49.04 234 THR A C 1
ATOM 1572 O O . THR A 1 214 ? -1.345 63.049 35.856 1.00 48.74 234 THR A O 1
ATOM 1576 N N . TRP A 1 215 ? -0.769 63.898 33.820 1.00 46.07 235 TRP A N 1
ATOM 1577 C CA . TRP A 1 215 ? -0.991 65.319 34.029 1.00 45.27 235 TRP A CA 1
ATOM 1578 C C . TRP A 1 215 ? -2.334 65.741 33.451 1.00 53.04 235 TRP A C 1
ATOM 1579 O O . TRP A 1 215 ? -2.745 65.280 32.375 1.00 53.93 235 TRP A O 1
ATOM 1590 N N . GLU A 1 216 ? -2.988 66.664 34.137 1.00 50.16 236 GLU A N 1
ATOM 1591 C CA . GLU A 1 216 ? -4.218 67.282 33.672 1.00 50.01 236 GLU A CA 1
ATOM 1592 C C . GLU A 1 216 ? -4.150 68.797 33.991 1.00 55.26 236 GLU A C 1
ATOM 1593 O O . GLU A 1 216 ? -3.271 69.221 34.738 1.00 54.39 236 GLU A O 1
ATOM 1599 N N . ALA A 1 217 ? -5.032 69.610 33.392 1.00 54.69 237 ALA A N 1
ATOM 1600 C CA . ALA A 1 217 ? -5.051 71.059 33.615 1.00 55.11 237 ALA A CA 1
ATOM 1601 C C . ALA A 1 217 ? -5.496 71.392 35.021 1.00 60.87 237 ALA A C 1
ATOM 1602 O O . ALA A 1 217 ? -6.193 70.586 35.649 1.00 59.49 237 ALA A O 1
ATOM 1604 N N . ILE A 1 218 ? -5.148 72.605 35.501 1.00 59.59 238 ILE A N 1
ATOM 1605 C CA . ILE A 1 218 ? -5.650 73.056 36.798 1.00 60.63 238 ILE A CA 1
ATOM 1606 C C . ILE A 1 218 ? -7.148 73.440 36.605 1.00 69.00 238 ILE A C 1
ATOM 1607 O O . ILE A 1 218 ? -7.582 73.716 35.487 1.00 69.11 238 ILE A O 1
ATOM 1612 N N . SER A 1 219 ? -7.936 73.336 37.670 1.00 69.79 239 SER A N 1
ATOM 1613 C CA . SER A 1 219 ? -9.373 73.625 37.654 1.00 72.39 239 SER A CA 1
ATOM 1614 C C . SER A 1 219 ? -9.706 74.902 38.443 1.00 77.66 239 SER A C 1
ATOM 1615 O O . SER A 1 219 ? -9.051 75.186 39.452 1.00 76.94 239 SER A O 1
ATOM 1618 N N . PRO A 1 220 ? -10.710 75.696 38.012 1.00 76.11 240 PRO A N 1
ATOM 1619 C CA . PRO A 1 220 ? -11.604 75.489 36.855 1.00 76.41 240 PRO A CA 1
ATOM 1620 C C . PRO A 1 220 ? -11.003 75.906 35.511 1.00 77.37 240 PRO A C 1
ATOM 1621 O O . PRO A 1 220 ? -11.528 75.494 34.474 1.00 77.26 240 PRO A O 1
ATOM 1625 N N . ASP A 1 221 ? -9.923 76.715 35.524 1.00 71.27 241 ASP A N 1
ATOM 1626 C CA . ASP A 1 221 ? -9.313 77.223 34.293 1.00 69.90 241 ASP A CA 1
ATOM 1627 C C . ASP A 1 221 ? -7.853 76.847 34.157 1.00 70.06 241 ASP A C 1
ATOM 1628 O O . ASP A 1 221 ? -7.045 77.151 35.048 1.00 69.86 241 ASP A O 1
ATOM 1633 N N . ALA A 1 222 ? -7.507 76.255 32.997 1.00 62.58 242 ALA A N 1
ATOM 1634 C CA . ALA A 1 222 ? -6.148 75.860 32.644 1.00 58.93 242 ALA A CA 1
ATOM 1635 C C . ALA A 1 222 ? -5.206 77.050 32.686 1.00 60.38 242 ALA A C 1
ATOM 1636 O O . ALA A 1 222 ? -5.617 78.168 32.350 1.00 61.77 242 ALA A O 1
ATOM 1638 N N . SER A 1 223 ? -3.948 76.814 33.125 1.00 53.36 243 SER A N 1
ATOM 1639 C CA . SER A 1 223 ? -2.911 77.839 33.219 1.00 50.80 243 SER A CA 1
ATOM 1640 C C . SER A 1 223 ? -1.845 77.542 32.199 1.00 51.59 243 SER A C 1
ATOM 1641 O O . SER A 1 223 ? -1.243 76.480 32.232 1.00 50.10 243 SER A O 1
ATOM 1644 N N . TYR A 1 224 ? -1.625 78.467 31.265 1.00 48.72 244 TYR A N 1
ATOM 1645 C CA . TYR A 1 224 ? -0.671 78.269 30.191 1.00 47.31 244 TYR A CA 1
ATOM 1646 C C . TYR A 1 224 ? 0.439 79.265 30.152 1.00 53.32 244 TYR A C 1
ATOM 1647 O O . TYR A 1 224 ? 0.295 80.372 30.668 1.00 56.27 244 TYR A O 1
ATOM 1656 N N . PHE A 1 225 ? 1.523 78.903 29.442 1.00 48.13 245 PHE A N 1
ATOM 1657 C CA . PHE A 1 225 ? 2.541 79.810 28.936 1.00 46.98 245 PHE A CA 1
ATOM 1658 C C . PHE A 1 225 ? 1.865 80.368 27.672 1.00 52.11 245 PHE A C 1
ATOM 1659 O O . PHE A 1 225 ? 1.443 79.562 26.826 1.00 51.12 245 PHE A O 1
ATOM 1667 N N . SER A 1 226 ? 1.633 81.690 27.581 1.00 50.18 246 SER A N 1
ATOM 1668 C CA . SER A 1 226 ? 0.908 82.241 26.428 1.00 50.26 246 SER A CA 1
ATOM 1669 C C . SER A 1 226 ? 1.668 83.375 25.768 1.00 55.97 246 SER A C 1
ATOM 1670 O O . SER A 1 226 ? 1.143 84.046 24.868 1.00 59.04 246 SER A O 1
ATOM 1673 N N . THR A 1 227 ? 2.909 83.592 26.203 1.00 50.24 247 THR A N 1
ATOM 1674 C CA . THR A 1 227 ? 3.792 84.641 25.672 1.00 48.39 247 THR A CA 1
ATOM 1675 C C . THR A 1 227 ? 5.141 84.025 25.372 1.00 50.52 247 THR A C 1
ATOM 1676 O O . THR A 1 227 ? 5.475 82.997 25.964 1.00 48.68 247 THR A O 1
ATOM 1680 N N . GLU A 1 228 ? 5.939 84.656 24.483 1.00 48.65 248 GLU A N 1
ATOM 1681 C CA . GLU A 1 228 ? 7.286 84.174 24.147 1.00 47.29 248 GLU A CA 1
ATOM 1682 C C . GLU A 1 228 ? 8.160 84.140 25.384 1.00 49.82 248 GLU A C 1
ATOM 1683 O O . GLU A 1 228 ? 8.076 85.033 26.238 1.00 51.49 248 GLU A O 1
ATOM 1689 N N . GLN A 1 229 ? 8.911 83.060 25.534 1.00 43.71 249 GLN A N 1
ATOM 1690 C CA . GLN A 1 229 ? 9.766 82.854 26.705 1.00 42.28 249 GLN A CA 1
ATOM 1691 C C . GLN A 1 229 ? 11.181 82.997 26.275 1.00 45.24 249 GLN A C 1
ATOM 1692 O O . GLN A 1 229 ? 11.625 82.212 25.439 1.00 43.98 249 GLN A O 1
ATOM 1698 N N . ASP A 1 230 ? 11.885 84.030 26.791 1.00 42.73 250 ASP A N 1
ATOM 1699 C CA . ASP A 1 230 ? 13.270 84.310 26.410 1.00 41.39 250 ASP A CA 1
ATOM 1700 C C . ASP A 1 230 ? 14.247 83.384 27.106 1.00 44.03 250 ASP A C 1
ATOM 1701 O O . ASP A 1 230 ? 14.345 83.377 28.342 1.00 43.38 250 ASP A O 1
ATOM 1706 N N . LEU A 1 231 ? 15.000 82.626 26.280 1.00 38.78 251 LEU A N 1
ATOM 1707 C CA . LEU A 1 231 ? 16.010 81.660 26.706 1.00 37.28 251 LEU A CA 1
ATOM 1708 C C . LEU A 1 231 ? 17.432 82.157 26.436 1.00 40.51 251 LEU A C 1
ATOM 1709 O O . LEU A 1 231 ? 18.377 81.414 26.666 1.00 40.70 251 LEU A O 1
ATOM 1714 N N . SER A 1 232 ? 17.598 83.386 25.934 1.00 38.05 252 SER A N 1
ATOM 1715 C CA . SER A 1 232 ? 18.906 83.950 25.546 1.00 37.80 252 SER A CA 1
ATOM 1716 C C . SER A 1 232 ? 19.952 83.916 26.651 1.00 46.21 252 SER A C 1
ATOM 1717 O O . SER A 1 232 ? 21.114 83.598 26.360 1.00 47.81 252 SER A O 1
ATOM 1720 N N . ASP A 1 233 ? 19.571 84.231 27.898 1.00 44.23 253 ASP A N 1
ATOM 1721 C CA . ASP A 1 233 ? 20.555 84.228 28.988 1.00 45.86 253 ASP A CA 1
ATOM 1722 C C . ASP A 1 233 ? 20.788 82.813 29.564 1.00 49.48 253 ASP A C 1
ATOM 1723 O O . ASP A 1 233 ? 21.658 82.648 30.425 1.00 51.94 253 ASP A O 1
ATOM 1728 N N . PHE A 1 234 ? 20.025 81.807 29.086 1.00 41.89 254 PHE A N 1
ATOM 1729 C CA . PHE A 1 234 ? 20.161 80.429 29.520 1.00 39.55 254 PHE A CA 1
ATOM 1730 C C . PHE A 1 234 ? 21.263 79.781 28.698 1.00 45.14 254 PHE A C 1
ATOM 1731 O O . PHE A 1 234 ? 21.944 78.850 29.162 1.00 45.41 254 PHE A O 1
ATOM 1739 N N . LEU A 1 235 ? 21.442 80.295 27.468 1.00 41.87 255 LEU A N 1
ATOM 1740 C CA . LEU A 1 235 ? 22.410 79.791 26.504 1.00 40.42 255 LEU A CA 1
ATOM 1741 C C . LEU A 1 235 ? 23.840 79.983 27.009 1.00 45.01 255 LEU A C 1
ATOM 1742 O O . LEU A 1 235 ? 24.168 80.976 27.672 1.00 44.45 255 LEU A O 1
ATOM 1747 N N . ASN A 1 236 ? 24.691 79.018 26.669 1.00 41.46 256 ASN A N 1
ATOM 1748 C CA . ASN A 1 236 ? 26.083 78.965 27.065 1.00 41.55 256 ASN A CA 1
ATOM 1749 C C . ASN A 1 236 ? 26.943 79.877 26.181 1.00 45.63 256 ASN A C 1
ATOM 1750 O O . ASN A 1 236 ? 27.929 79.430 25.588 1.00 46.42 256 ASN A O 1
ATOM 1755 N N . LYS A 1 237 ? 26.557 81.167 26.090 1.00 41.26 257 LYS A N 1
ATOM 1756 C CA . LYS A 1 237 ? 27.235 82.198 25.297 1.00 39.92 257 LYS A CA 1
ATOM 1757 C C . LYS A 1 237 ? 28.597 82.512 25.902 1.00 46.77 257 LYS A C 1
ATOM 1758 O O . LYS A 1 237 ? 28.737 82.469 27.113 1.00 47.24 257 LYS A O 1
ATOM 1764 N N . THR A 1 238 ? 29.602 82.792 25.058 1.00 45.39 258 THR A N 1
ATOM 1765 C CA . THR A 1 238 ? 30.958 83.173 25.469 1.00 46.16 258 THR A CA 1
ATOM 1766 C C . THR A 1 238 ? 31.382 84.412 24.685 1.00 52.16 258 THR A C 1
ATOM 1767 O O . THR A 1 238 ? 30.707 84.804 23.730 1.00 51.47 258 THR A O 1
ATOM 1771 N N . THR A 1 239 ? 32.488 85.037 25.098 1.00 51.01 259 THR A N 1
ATOM 1772 C CA . THR A 1 239 ? 33.047 86.216 24.426 1.00 51.37 259 THR A CA 1
ATOM 1773 C C . THR A 1 239 ? 33.586 85.818 23.052 1.00 55.08 259 THR A C 1
ATOM 1774 O O . THR A 1 239 ? 34.030 84.681 22.832 1.00 55.10 259 THR A O 1
ATOM 1778 N N . THR A 1 240 ? 33.495 86.740 22.118 1.00 50.99 260 THR A N 1
ATOM 1779 C CA . THR A 1 240 ? 33.943 86.501 20.757 1.00 49.95 260 THR A CA 1
ATOM 1780 C C . THR A 1 240 ? 34.884 87.631 20.349 1.00 54.76 260 THR A C 1
ATOM 1781 O O . THR A 1 240 ? 34.759 88.741 20.842 1.00 54.15 260 THR A O 1
ATOM 1785 N N . ASP A 1 241 ? 35.840 87.338 19.484 1.00 53.70 261 ASP A N 1
ATOM 1786 C CA . ASP A 1 241 ? 36.748 88.320 18.909 1.00 55.16 261 ASP A CA 1
ATOM 1787 C C . ASP A 1 241 ? 37.240 87.768 17.607 1.00 59.02 261 ASP A C 1
ATOM 1788 O O . ASP A 1 241 ? 38.349 87.231 17.517 1.00 61.15 261 ASP A O 1
ATOM 1793 N N . GLN A 1 242 ? 36.372 87.872 16.601 1.00 52.09 262 GLN A N 1
ATOM 1794 C CA . GLN A 1 242 ? 36.555 87.321 15.280 1.00 49.99 262 GLN A CA 1
ATOM 1795 C C . GLN A 1 242 ? 36.415 88.406 14.256 1.00 49.48 262 GLN A C 1
ATOM 1796 O O . GLN A 1 242 ? 35.295 88.795 13.956 1.00 47.92 262 GLN A O 1
ATOM 1802 N N . TRP A 1 243 ? 37.530 88.894 13.703 1.00 45.87 263 TRP A N 1
ATOM 1803 C CA . TRP A 1 243 ? 37.561 89.919 12.646 1.00 45.01 263 TRP A CA 1
ATOM 1804 C C . TRP A 1 243 ? 36.715 91.149 12.990 1.00 45.43 263 TRP A C 1
ATOM 1805 O O . TRP A 1 243 ? 35.968 91.621 12.149 1.00 44.79 263 TRP A O 1
ATOM 1816 N N . GLY A 1 244 ? 36.824 91.645 14.215 1.00 43.07 264 GLY A N 1
ATOM 1817 C CA . GLY A 1 244 ? 36.038 92.777 14.701 1.00 42.64 264 GLY A CA 1
ATOM 1818 C C . GLY A 1 244 ? 34.715 92.402 15.345 1.00 45.74 264 GLY A C 1
ATOM 1819 O O . GLY A 1 244 ? 34.131 93.206 16.074 1.00 46.59 264 GLY A O 1
ATOM 1820 N N . TYR A 1 245 ? 34.217 91.186 15.079 1.00 41.06 265 TYR A N 1
ATOM 1821 C CA . TYR A 1 245 ? 32.953 90.704 15.647 1.00 39.53 265 TYR A CA 1
ATOM 1822 C C . TYR A 1 245 ? 33.189 90.354 17.103 1.00 45.13 265 TYR A C 1
ATOM 1823 O O . TYR A 1 245 ? 34.029 89.505 17.373 1.00 45.88 265 TYR A O 1
ATOM 1832 N N . ASN A 1 246 ? 32.493 91.017 18.039 1.00 42.46 266 ASN A N 1
ATOM 1833 C CA . ASN A 1 246 ? 32.724 90.753 19.447 1.00 43.40 266 ASN A CA 1
ATOM 1834 C C . ASN A 1 246 ? 31.442 90.695 20.306 1.00 49.78 266 ASN A C 1
ATOM 1835 O O . ASN A 1 246 ? 31.454 91.017 21.504 1.00 52.71 266 ASN A O 1
ATOM 1840 N N . LYS A 1 247 ? 30.393 90.154 19.736 1.00 43.79 267 LYS A N 1
ATOM 1841 C CA . LYS A 1 247 ? 29.117 89.942 20.405 1.00 43.01 267 LYS A CA 1
ATOM 1842 C C . LYS A 1 247 ? 29.196 88.658 21.257 1.00 46.70 267 LYS A C 1
ATOM 1843 O O . LYS A 1 247 ? 29.812 87.687 20.832 1.00 46.77 267 LYS A O 1
ATOM 1849 N N . SER A 1 248 ? 28.612 88.652 22.465 1.00 44.58 268 SER A N 1
ATOM 1850 C CA . SER A 1 248 ? 28.540 87.449 23.322 1.00 44.54 268 SER A CA 1
ATOM 1851 C C . SER A 1 248 ? 27.635 86.466 22.586 1.00 49.40 268 SER A C 1
ATOM 1852 O O . SER A 1 248 ? 26.483 86.814 22.265 1.00 49.06 268 SER A O 1
ATOM 1855 N N . SER A 1 249 ? 28.207 85.310 22.186 1.00 45.53 269 SER A N 1
ATOM 1856 C CA . SER A 1 249 ? 27.543 84.341 21.309 1.00 43.51 269 SER A CA 1
ATOM 1857 C C . SER A 1 249 ? 28.097 82.910 21.421 1.00 44.43 269 SER A C 1
ATOM 1858 O O . SER A 1 249 ? 28.985 82.657 22.219 1.00 45.41 269 SER A O 1
ATOM 1861 N N . ILE A 1 250 ? 27.538 81.980 20.615 1.00 38.70 270 ILE A N 1
ATOM 1862 C CA . ILE A 1 250 ? 27.966 80.592 20.450 1.00 37.40 270 ILE A CA 1
ATOM 1863 C C . ILE A 1 250 ? 28.316 80.389 18.969 1.00 41.91 270 ILE A C 1
ATOM 1864 O O . ILE A 1 250 ? 27.465 80.588 18.102 1.00 41.24 270 ILE A O 1
ATOM 1869 N N . ASN A 1 251 ? 29.576 80.009 18.690 1.00 39.49 271 ASN A N 1
ATOM 1870 C CA . ASN A 1 251 ? 30.025 79.681 17.347 1.00 40.17 271 ASN A CA 1
ATOM 1871 C C . ASN A 1 251 ? 29.442 78.339 16.932 1.00 44.85 271 ASN A C 1
ATOM 1872 O O . ASN A 1 251 ? 29.847 77.310 17.471 1.00 47.22 271 ASN A O 1
ATOM 1877 N N . VAL A 1 252 ? 28.545 78.341 15.940 1.00 39.35 272 VAL A N 1
ATOM 1878 C CA . VAL A 1 252 ? 27.894 77.128 15.447 1.00 38.05 272 VAL A CA 1
ATOM 1879 C C . VAL A 1 252 ? 28.314 76.795 13.985 1.00 42.62 272 VAL A C 1
ATOM 1880 O O . VAL A 1 252 ? 27.569 76.108 13.300 1.00 42.98 272 VAL A O 1
ATOM 1884 N N . SER A 1 253 ? 29.526 77.203 13.547 1.00 40.17 273 SER A N 1
ATOM 1885 C CA . SER A 1 253 ? 30.031 77.075 12.159 1.00 40.52 273 SER A CA 1
ATOM 1886 C C . SER A 1 253 ? 30.363 75.650 11.658 1.00 48.89 273 SER A C 1
ATOM 1887 O O . SER A 1 253 ? 30.484 75.474 10.442 1.00 51.24 273 SER A O 1
ATOM 1890 N N . ASP A 1 254 ? 30.509 74.652 12.550 1.00 45.76 274 ASP A N 1
ATOM 1891 C CA . ASP A 1 254 ? 30.847 73.275 12.172 1.00 46.24 274 ASP A CA 1
ATOM 1892 C C . ASP A 1 254 ? 29.681 72.591 11.443 1.00 50.04 274 ASP A C 1
ATOM 1893 O O . ASP A 1 254 ? 28.624 72.382 12.026 1.00 50.82 274 ASP A O 1
ATOM 1898 N N . ASP A 1 255 ? 29.882 72.233 10.185 1.00 46.41 275 ASP A N 1
ATOM 1899 C CA . ASP A 1 255 ? 28.847 71.601 9.360 1.00 46.25 275 ASP A CA 1
ATOM 1900 C C . ASP A 1 255 ? 28.782 70.083 9.571 1.00 50.89 275 ASP A C 1
ATOM 1901 O O . ASP A 1 255 ? 27.788 69.440 9.196 1.00 50.73 275 ASP A O 1
ATOM 1906 N N . GLN A 1 256 ? 29.854 69.519 10.143 1.00 48.02 276 GLN A N 1
ATOM 1907 C CA . GLN A 1 256 ? 30.000 68.083 10.379 1.00 49.13 276 GLN A CA 1
ATOM 1908 C C . GLN A 1 256 ? 29.303 67.635 11.659 1.00 53.14 276 GLN A C 1
ATOM 1909 O O . GLN A 1 256 ? 28.618 66.614 11.631 1.00 53.47 276 GLN A O 1
ATOM 1915 N N . ASN A 1 257 ? 29.436 68.416 12.760 1.00 49.57 277 ASN A N 1
ATOM 1916 C CA . ASN A 1 257 ? 28.804 68.164 14.063 1.00 48.72 277 ASN A CA 1
ATOM 1917 C C . ASN A 1 257 ? 28.145 69.418 14.565 1.00 51.03 277 ASN A C 1
ATOM 1918 O O . ASN A 1 257 ? 28.826 70.430 14.762 1.00 50.82 277 ASN A O 1
ATOM 1923 N N . ALA A 1 258 ? 26.809 69.354 14.767 1.00 45.62 278 ALA A N 1
ATOM 1924 C CA . ALA A 1 258 ? 26.002 70.459 15.266 1.00 42.53 278 ALA A CA 1
ATOM 1925 C C . ALA A 1 258 ? 26.506 70.871 16.625 1.00 46.18 278 ALA A C 1
ATOM 1926 O O . ALA A 1 258 ? 26.845 70.008 17.429 1.00 47.37 278 ALA A O 1
ATOM 1928 N N . THR A 1 259 ? 26.593 72.186 16.866 1.00 41.62 279 THR A N 1
ATOM 1929 C CA . THR A 1 259 ? 27.109 72.782 18.098 1.00 40.13 279 THR A CA 1
ATOM 1930 C C . THR A 1 259 ? 25.983 73.068 19.089 1.00 43.01 279 THR A C 1
ATOM 1931 O O . THR A 1 259 ? 25.009 73.713 18.732 1.00 42.06 279 THR A O 1
ATOM 1935 N N . ALA A 1 260 ? 26.144 72.607 20.341 1.00 40.36 280 ALA A N 1
ATOM 1936 C CA . ALA A 1 260 ? 25.178 72.803 21.426 1.00 40.23 280 ALA A CA 1
ATOM 1937 C C . ALA A 1 260 ? 25.026 74.280 21.869 1.00 43.28 280 ALA A C 1
ATOM 1938 O O . ALA A 1 260 ? 26.026 75.014 21.952 1.00 41.97 280 ALA A O 1
ATOM 1940 N N . LEU A 1 261 ? 23.782 74.680 22.225 1.00 39.12 281 LEU A N 1
ATOM 1941 C CA . LEU A 1 261 ? 23.492 76.032 22.727 1.00 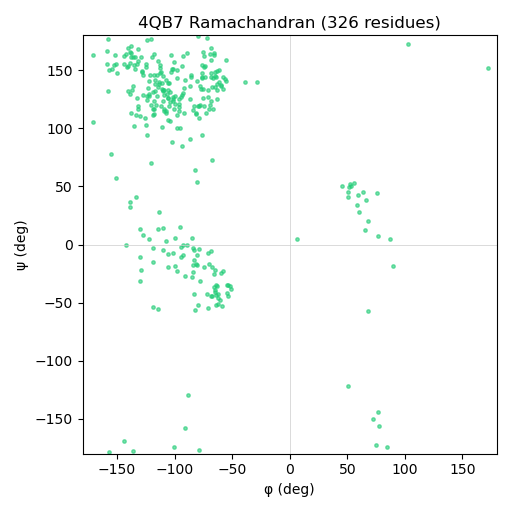38.64 281 LEU A CA 1
ATOM 1942 C C . LEU A 1 261 ? 23.377 76.047 24.270 1.00 43.59 281 LEU A C 1
ATOM 1943 O O . LEU A 1 261 ? 23.502 77.105 24.887 1.00 43.26 281 LEU A O 1
ATOM 1948 N N . PHE A 1 262 ? 23.163 74.871 24.875 1.00 41.11 282 PHE A N 1
ATOM 1949 C CA . PHE A 1 262 ? 23.092 74.675 26.331 1.00 41.30 282 PHE A CA 1
ATOM 1950 C C . PHE A 1 262 ? 24.383 74.079 26.818 1.00 51.19 282 PHE A C 1
ATOM 1951 O O . PHE A 1 262 ? 24.987 73.276 26.094 1.00 52.32 282 PHE A O 1
ATOM 1959 N N . SER A 1 263 ? 24.764 74.364 28.078 1.00 50.69 283 SER A N 1
ATOM 1960 C CA . SER A 1 263 ? 25.966 73.751 28.635 1.00 51.60 283 SER A CA 1
ATOM 1961 C C . SER A 1 263 ? 25.666 72.288 28.973 1.00 56.69 283 SER A C 1
ATOM 1962 O O . SER A 1 263 ? 24.494 71.913 29.034 1.00 56.79 283 SER A O 1
ATOM 1965 N N . ASP A 1 264 ? 26.706 71.466 29.155 1.00 54.95 284 ASP A N 1
ATOM 1966 C CA . ASP A 1 264 ? 26.607 70.035 29.477 1.00 56.37 284 ASP A CA 1
ATOM 1967 C C . ASP A 1 264 ? 25.750 69.735 30.691 1.00 61.39 284 ASP A C 1
ATOM 1968 O O . ASP A 1 264 ? 25.094 68.691 30.737 1.00 62.59 284 ASP A O 1
ATOM 1973 N N . THR A 1 265 ? 25.781 70.623 31.678 1.00 56.96 285 THR A N 1
ATOM 1974 C CA . THR A 1 265 ? 25.078 70.425 32.936 1.00 56.90 285 THR A CA 1
ATOM 1975 C C . THR A 1 265 ? 23.688 71.081 32.970 1.00 59.16 285 THR A C 1
ATOM 1976 O O . THR A 1 265 ? 22.921 70.793 33.892 1.00 61.46 285 THR A O 1
ATOM 1980 N N . GLU A 1 266 ? 23.350 71.926 31.981 1.00 49.97 286 GLU A N 1
ATOM 1981 C CA . GLU A 1 266 ? 22.070 72.627 31.962 1.00 47.61 286 GLU A CA 1
ATOM 1982 C C . GLU A 1 266 ? 21.057 72.052 30.935 1.00 47.50 286 GLU A C 1
ATOM 1983 O O . GLU A 1 266 ? 21.430 71.650 29.825 1.00 47.31 286 GLU A O 1
ATOM 1989 N N . ALA A 1 267 ? 19.777 71.961 31.365 1.00 40.63 287 ALA A N 1
ATOM 1990 C CA . ALA A 1 267 ? 18.637 71.478 30.576 1.00 39.34 287 ALA A CA 1
ATOM 1991 C C . ALA A 1 267 ? 17.347 72.133 31.068 1.00 43.53 287 ALA A C 1
ATOM 1992 O O . ALA A 1 267 ? 17.322 72.685 32.166 1.00 43.09 287 ALA A O 1
ATOM 1994 N N . LEU A 1 268 ? 16.285 72.086 30.253 1.00 39.80 288 LEU A N 1
ATOM 1995 C CA . LEU A 1 268 ? 14.974 72.657 30.582 1.00 37.95 288 LEU A CA 1
ATOM 1996 C C . LEU A 1 268 ? 14.019 71.542 30.905 1.00 42.04 288 LEU A C 1
ATOM 1997 O O . LEU A 1 268 ? 14.045 70.510 30.240 1.00 41.47 288 LEU A O 1
ATOM 2002 N N . TYR A 1 269 ? 13.183 71.728 31.935 1.00 40.29 289 TYR A N 1
ATOM 2003 C CA . TYR A 1 269 ? 12.212 70.719 32.399 1.00 39.19 289 TYR A CA 1
ATOM 2004 C C . TYR A 1 269 ? 10.846 71.324 32.435 1.00 41.77 289 TYR A C 1
ATOM 2005 O O . TYR A 1 269 ? 10.557 72.153 33.300 1.00 40.97 289 TYR A O 1
ATOM 2014 N N . PHE A 1 270 ? 9.990 70.900 31.509 1.00 38.01 290 PHE A N 1
ATOM 2015 C CA . PHE A 1 270 ? 8.634 71.445 31.377 1.00 37.12 290 PHE A CA 1
ATOM 2016 C C . PHE A 1 270 ? 7.553 70.431 31.689 1.00 40.86 290 PHE A C 1
ATOM 2017 O O . PHE A 1 270 ? 7.802 69.238 31.531 1.00 39.53 290 PHE A O 1
ATOM 2025 N N . ILE A 1 271 ? 6.318 70.918 32.048 1.00 37.96 291 ILE A N 1
ATOM 2026 C CA . ILE A 1 271 ? 5.113 70.096 32.153 1.00 37.47 291 ILE A CA 1
ATOM 2027 C C . ILE A 1 271 ? 4.909 69.597 30.698 1.00 44.86 291 ILE A C 1
ATOM 2028 O O . ILE A 1 271 ? 4.986 70.412 29.756 1.00 44.80 291 ILE A O 1
ATOM 2033 N N . PRO A 1 272 ? 4.811 68.263 30.478 1.00 41.07 292 PRO A N 1
ATOM 2034 C CA . PRO A 1 272 ? 4.734 67.760 29.095 1.00 40.61 292 PRO A CA 1
ATOM 2035 C C . PRO A 1 272 ? 3.454 68.176 28.365 1.00 47.50 292 PRO A C 1
ATOM 2036 O O . PRO A 1 272 ? 2.482 68.629 28.995 1.00 50.76 292 PRO A O 1
ATOM 2040 N N . VAL A 1 273 ? 3.457 68.038 27.038 1.00 41.05 293 VAL A N 1
ATOM 2041 C CA . VAL A 1 273 ? 2.268 68.333 26.231 1.00 40.78 293 VAL A CA 1
ATOM 2042 C C . VAL A 1 273 ? 1.602 66.978 25.937 1.00 46.68 293 VAL A C 1
ATOM 2043 O O . VAL A 1 273 ? 2.277 66.052 25.480 1.00 46.43 293 VAL A O 1
ATOM 2047 N N . ASN A 1 274 ? 0.304 66.851 26.232 1.00 43.67 294 ASN A N 1
ATOM 2048 C CA . ASN A 1 274 ? -0.484 65.632 26.004 1.00 43.99 294 ASN A CA 1
ATOM 2049 C C . ASN A 1 274 ? 0.186 64.391 26.577 1.00 47.80 294 ASN A C 1
ATOM 2050 O O . ASN A 1 274 ? 0.165 63.327 25.953 1.00 47.89 294 ASN A O 1
ATOM 2055 N N . ASN A 1 275 ? 0.772 64.539 27.777 1.00 43.58 295 ASN A N 1
ATOM 2056 C CA . ASN A 1 275 ? 1.465 63.492 28.493 1.00 43.07 295 ASN A CA 1
ATOM 2057 C C . ASN A 1 275 ? 2.497 62.792 27.604 1.00 49.16 295 ASN A C 1
ATOM 2058 O O . ASN A 1 275 ? 3.418 63.452 27.133 1.00 46.91 295 ASN A O 1
ATOM 2063 N N . LYS A 1 276 ? 2.387 61.460 27.413 1.00 49.23 296 LYS A N 1
ATOM 2064 C CA . LYS A 1 276 ? 3.404 60.698 26.673 1.00 49.08 296 LYS A CA 1
ATOM 2065 C C . LYS A 1 276 ? 3.278 60.833 25.130 1.00 52.64 296 LYS A C 1
ATOM 2066 O O . LYS A 1 276 ? 4.162 60.371 24.400 1.00 53.62 296 LYS A O 1
ATOM 2072 N N . ASN A 1 277 ? 2.247 61.545 24.651 1.00 47.63 297 ASN A N 1
ATOM 2073 C CA . ASN A 1 277 ? 1.985 61.725 23.225 1.00 47.85 297 ASN A CA 1
ATOM 2074 C C . ASN A 1 277 ? 2.637 62.956 22.576 1.00 48.98 297 ASN A C 1
ATOM 2075 O O . ASN A 1 277 ? 2.845 62.942 21.365 1.00 49.56 297 ASN A O 1
ATOM 2080 N N . GLY A 1 278 ? 2.883 64.005 23.352 1.00 41.81 298 GLY A N 1
ATOM 2081 C CA . GLY A 1 278 ? 3.462 65.230 22.842 1.00 41.10 298 GLY A CA 1
ATOM 2082 C C . GLY A 1 278 ? 2.517 66.103 22.036 1.00 48.66 298 GLY A C 1
ATOM 2083 O O . GLY A 1 278 ? 1.314 65.832 21.925 1.00 48.18 298 GLY A O 1
ATOM 2084 N N . THR A 1 279 ? 3.079 67.163 21.429 1.00 46.71 299 THR A N 1
ATOM 2085 C CA . THR A 1 279 ? 2.308 68.111 20.625 1.00 46.76 299 THR A CA 1
ATOM 2086 C C . THR A 1 279 ? 1.537 67.410 19.518 1.00 53.31 299 THR A C 1
ATOM 2087 O O . THR A 1 279 ? 2.037 66.466 18.892 1.00 51.51 299 THR A O 1
ATOM 2091 N N . THR A 1 280 ? 0.295 67.889 19.296 1.00 52.78 300 THR A N 1
ATOM 2092 C CA . THR A 1 280 ? -0.645 67.359 18.314 1.00 54.12 300 THR A CA 1
ATOM 2093 C C . THR A 1 280 ? -0.131 67.634 16.894 1.00 59.83 300 THR A C 1
ATOM 2094 O O . THR A 1 280 ? -0.172 66.733 16.051 1.00 61.61 300 THR A O 1
ATOM 2098 N N . ASN A 1 281 ? 0.366 68.865 16.642 1.00 54.31 301 ASN A N 1
ATOM 2099 C CA . ASN A 1 281 ? 0.818 69.293 15.326 1.00 53.73 301 ASN A CA 1
ATOM 2100 C C . ASN A 1 281 ? 2.153 69.973 15.339 1.00 57.87 301 ASN A C 1
ATOM 2101 O O . ASN A 1 281 ? 2.541 70.574 16.337 1.00 58.69 301 ASN A O 1
ATOM 2106 N N . ALA A 1 282 ? 2.835 69.932 14.193 1.00 53.93 302 ALA A N 1
ATOM 2107 C CA . ALA A 1 282 ? 4.073 70.657 13.979 1.00 52.28 302 ALA A CA 1
ATOM 2108 C C . ALA A 1 282 ? 3.768 72.137 14.083 1.00 54.45 302 ALA A C 1
ATOM 2109 O O . ALA A 1 282 ? 2.760 72.597 13.554 1.00 55.75 302 ALA A O 1
ATOM 2111 N N . GLY A 1 283 ? 4.586 72.856 14.822 1.00 49.00 303 GLY A N 1
ATOM 2112 C CA . GLY A 1 283 ? 4.403 74.290 14.975 1.00 47.66 303 GLY A CA 1
ATOM 2113 C C . GLY A 1 283 ? 3.467 74.691 16.085 1.00 51.74 303 GLY A C 1
ATOM 2114 O O . GLY A 1 283 ? 3.203 75.885 16.239 1.00 51.20 303 GLY A O 1
ATOM 2115 N N . ASP A 1 284 ? 2.974 73.706 16.890 1.00 49.18 304 ASP A N 1
ATOM 2116 C CA . ASP A 1 284 ? 2.180 73.993 18.086 1.00 49.22 304 ASP A CA 1
ATOM 2117 C C . ASP A 1 284 ? 3.122 74.713 19.035 1.00 50.87 304 ASP A C 1
ATOM 2118 O O . ASP A 1 284 ? 2.764 75.736 19.609 1.00 51.53 304 ASP A O 1
ATOM 2123 N N . LEU A 1 285 ? 4.374 74.226 19.087 1.00 44.76 305 LEU A N 1
ATOM 2124 C CA . LEU A 1 285 ? 5.495 74.837 19.787 1.00 42.79 305 LEU A CA 1
ATOM 2125 C C . LEU A 1 285 ? 6.522 75.284 18.741 1.00 49.49 305 LEU A C 1
ATOM 2126 O O . LEU A 1 285 ? 6.742 74.580 17.744 1.00 51.81 305 LEU A O 1
ATOM 2131 N N . LYS A 1 286 ? 7.102 76.473 18.929 1.00 43.61 306 LYS A N 1
ATOM 2132 C CA . LYS A 1 286 ? 8.090 77.026 18.001 1.00 42.29 306 LYS A CA 1
ATOM 2133 C C . LYS A 1 286 ? 9.264 77.638 18.737 1.00 45.21 306 LYS A C 1
ATOM 2134 O O . LYS A 1 286 ? 9.129 78.005 19.898 1.00 45.26 306 LYS A O 1
ATOM 2140 N N . LEU A 1 287 ? 10.384 77.825 18.034 1.00 41.45 307 LEU A N 1
ATOM 2141 C CA . LEU A 1 287 ? 11.560 78.538 18.514 1.00 40.83 307 LEU A CA 1
ATOM 2142 C C . LEU A 1 287 ? 11.712 79.840 17.711 1.00 45.32 307 LEU A C 1
ATOM 2143 O O . LEU A 1 287 ? 11.338 79.871 16.549 1.00 46.86 307 LEU A O 1
ATOM 2148 N N . LYS A 1 288 ? 12.242 80.901 18.324 1.00 41.13 308 LYS A N 1
ATOM 2149 C CA . LYS A 1 288 ? 12.573 82.183 17.688 1.00 40.52 308 LYS A CA 1
ATOM 2150 C C . LYS A 1 288 ? 14.078 82.328 17.870 1.00 46.53 308 LYS A C 1
ATOM 2151 O O . LYS A 1 288 ? 14.548 82.384 19.008 1.00 47.39 308 LYS A O 1
ATOM 2157 N N . ILE A 1 289 ? 14.848 82.247 16.776 1.00 42.24 309 ILE A N 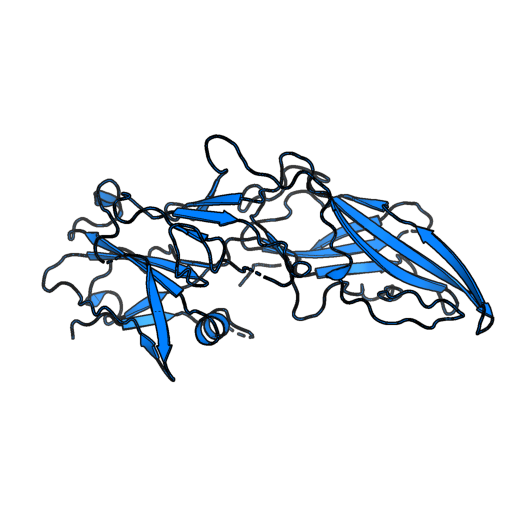1
ATOM 2158 C CA . ILE A 1 289 ? 16.305 82.265 16.859 1.00 40.30 309 ILE A CA 1
ATOM 2159 C C . ILE A 1 289 ? 16.885 83.532 16.237 1.00 43.96 309 ILE A C 1
ATOM 2160 O O . ILE A 1 289 ? 16.309 84.104 15.289 1.00 42.88 309 ILE A O 1
ATOM 2165 N N . ASN A 1 290 ? 18.027 83.984 16.821 1.00 39.58 310 ASN A N 1
ATOM 2166 C CA . ASN A 1 290 ? 18.818 85.150 16.387 1.00 38.12 310 ASN A CA 1
ATOM 2167 C C . ASN A 1 290 ? 20.225 84.684 16.079 1.00 40.33 310 ASN A C 1
ATOM 2168 O O . ASN A 1 290 ? 20.814 83.979 16.888 1.00 41.73 310 ASN A O 1
ATOM 2173 N N . TYR A 1 291 ? 20.757 85.019 14.929 1.00 35.56 311 TYR A N 1
ATOM 2174 C CA . TYR A 1 291 ? 22.103 84.580 14.554 1.00 34.89 311 TYR A CA 1
ATOM 2175 C C . TYR A 1 291 ? 22.735 85.561 13.580 1.00 40.37 311 TYR A C 1
ATOM 2176 O O . TYR A 1 291 ? 22.034 86.305 12.889 1.00 38.87 311 TYR A O 1
ATOM 2185 N N . ASP A 1 292 ? 24.078 85.586 13.583 1.00 38.65 312 ASP A N 1
ATOM 2186 C CA . ASP A 1 292 ? 24.925 86.451 12.758 1.00 37.13 312 ASP A CA 1
ATOM 2187 C C . ASP A 1 292 ? 25.799 85.623 11.863 1.00 40.14 312 ASP A C 1
ATOM 2188 O O . ASP A 1 292 ? 26.407 84.663 12.335 1.00 40.06 312 ASP A O 1
ATOM 2193 N N . ILE A 1 293 ? 25.840 85.955 10.565 1.00 37.76 313 ILE A N 1
ATOM 2194 C CA . ILE A 1 293 ? 26.708 85.302 9.571 1.00 37.57 313 ILE A CA 1
ATOM 2195 C C . ILE A 1 293 ? 27.815 86.295 9.295 1.00 42.92 313 ILE A C 1
ATOM 2196 O O . ILE A 1 293 ? 27.561 87.363 8.739 1.00 44.66 313 ILE A O 1
ATOM 2201 N N . VAL A 1 294 ? 29.012 86.002 9.807 1.00 38.63 314 VAL A N 1
ATOM 2202 C CA . VAL A 1 294 ? 30.158 86.917 9.781 1.00 37.59 314 VAL A CA 1
ATOM 2203 C C . VAL A 1 294 ? 31.160 86.490 8.747 1.00 43.17 314 VAL A C 1
ATOM 2204 O O . VAL A 1 294 ? 31.692 85.394 8.847 1.00 44.27 314 VAL A O 1
ATOM 2208 N N . THR A 1 295 ? 31.422 87.360 7.767 1.00 40.91 315 THR A N 1
ATOM 2209 C CA . THR A 1 295 ? 32.402 87.150 6.698 1.00 40.90 315 THR A CA 1
ATOM 2210 C C . THR A 1 295 ? 33.591 88.104 6.905 1.00 44.10 315 THR A C 1
ATOM 2211 O O . THR A 1 295 ? 33.392 89.300 7.101 1.00 42.68 315 THR A O 1
ATOM 2215 N N . LYS A 1 296 ? 34.824 87.567 6.823 1.00 41.47 316 LYS A N 1
ATOM 2216 C CA . LYS A 1 296 ? 36.073 88.315 6.967 1.00 41.30 316 LYS A CA 1
ATOM 2217 C C . LYS A 1 296 ? 36.276 89.338 5.853 1.00 48.41 316 LYS A C 1
ATOM 2218 O O . LYS A 1 296 ? 36.068 89.024 4.678 1.00 48.90 316 LYS A O 1
ATOM 2224 N N . VAL A 1 297 ? 36.702 90.552 6.227 1.00 45.51 317 VAL A N 1
ATOM 2225 C CA . VAL A 1 297 ? 37.091 91.578 5.276 1.00 44.93 317 VAL A CA 1
ATOM 2226 C C . VAL A 1 297 ? 38.592 91.782 5.519 1.00 51.12 317 VAL A C 1
ATOM 2227 O O . VAL A 1 297 ? 39.390 91.581 4.605 1.00 52.24 317 VAL A O 1
ATOM 2231 N N . THR A 1 298 ? 38.981 92.082 6.773 1.00 46.75 318 THR A N 1
ATOM 2232 C CA . THR A 1 298 ? 40.373 92.174 7.214 1.00 46.30 318 THR A CA 1
ATOM 2233 C C . THR A 1 298 ? 40.429 91.463 8.561 1.00 53.25 318 THR A C 1
ATOM 2234 O O . THR A 1 298 ? 39.410 90.943 9.015 1.00 52.70 318 THR A O 1
ATOM 2238 N N . ASP A 1 299 ? 41.599 91.443 9.213 1.00 52.99 319 ASP A N 1
ATOM 2239 C CA . ASP A 1 299 ? 41.760 90.813 10.531 1.00 53.66 319 ASP A CA 1
ATOM 2240 C C . ASP A 1 299 ? 40.986 91.564 11.614 1.00 53.21 319 ASP A C 1
ATOM 2241 O O . ASP A 1 299 ? 40.722 90.994 12.673 1.00 52.19 319 ASP A O 1
ATOM 2246 N N . THR A 1 300 ? 40.630 92.838 11.334 1.00 47.16 320 THR A N 1
ATOM 2247 C CA . THR A 1 300 ? 39.963 93.756 12.260 1.00 46.19 320 THR A CA 1
ATOM 2248 C C . THR A 1 300 ? 38.615 94.288 11.726 1.00 48.85 320 THR A C 1
ATOM 2249 O O . THR A 1 300 ? 37.993 95.123 12.377 1.00 49.34 320 THR A O 1
ATOM 2253 N N . SER A 1 301 ? 38.166 93.814 10.574 1.00 43.41 321 SER A N 1
ATOM 2254 C CA . SER A 1 301 ? 36.899 94.271 10.028 1.00 41.87 321 SER A CA 1
ATOM 2255 C C . SER A 1 301 ? 36.160 93.131 9.327 1.00 46.90 321 SER A C 1
ATOM 2256 O O . SER A 1 301 ? 36.779 92.145 8.897 1.00 47.39 321 SER A O 1
ATOM 2259 N N . ASN A 1 302 ? 34.825 93.256 9.233 1.00 42.57 322 ASN A N 1
ATOM 2260 C CA . ASN A 1 302 ? 33.994 92.216 8.631 1.00 41.77 322 ASN A CA 1
ATOM 2261 C C . ASN A 1 302 ? 32.646 92.738 8.131 1.00 44.07 322 ASN A C 1
ATOM 2262 O O . ASN A 1 302 ? 32.261 93.882 8.375 1.00 42.67 322 ASN A O 1
ATOM 2267 N N . LEU A 1 303 ? 31.898 91.837 7.520 1.00 41.86 323 LEU A N 1
ATOM 2268 C CA . LEU A 1 303 ? 30.530 92.042 7.085 1.00 42.65 323 LEU A CA 1
ATOM 2269 C C . LEU A 1 303 ? 29.648 91.057 7.850 1.00 46.81 323 LEU A C 1
ATOM 2270 O O . LEU A 1 303 ? 29.867 89.851 7.791 1.00 45.84 323 LEU A O 1
ATOM 2275 N N . THR A 1 304 ? 28.731 91.574 8.660 1.00 44.80 324 THR A N 1
ATOM 2276 C CA . THR A 1 304 ? 27.847 90.741 9.459 1.00 44.77 324 THR A CA 1
ATOM 2277 C C . THR A 1 304 ? 26.434 90.817 8.916 1.00 49.40 324 THR A C 1
ATOM 2278 O O . THR A 1 304 ? 25.899 91.897 8.723 1.00 50.60 324 THR A O 1
ATOM 2282 N N . SER A 1 305 ? 25.841 89.657 8.683 1.00 44.91 325 SER A N 1
ATOM 2283 C CA . SER A 1 305 ? 24.461 89.525 8.264 1.00 43.94 325 SER A CA 1
ATOM 2284 C C . SER A 1 305 ? 23.682 89.072 9.497 1.00 44.90 325 SER A C 1
ATOM 2285 O O . SER A 1 305 ? 23.850 87.938 9.934 1.00 45.40 325 SER A O 1
ATOM 2288 N N . THR A 1 306 ? 22.899 89.975 10.105 1.00 39.04 326 THR A N 1
ATOM 2289 C CA . THR A 1 306 ? 22.150 89.708 11.337 1.00 38.33 326 THR A CA 1
ATOM 2290 C C . THR A 1 306 ? 20.693 89.317 11.027 1.00 43.19 326 THR A C 1
ATOM 2291 O O . THR A 1 306 ? 19.962 90.102 10.438 1.00 42.12 326 THR A O 1
ATOM 2295 N N . ILE A 1 307 ? 20.281 88.109 11.455 1.00 41.43 327 ILE A N 1
ATOM 2296 C CA . ILE A 1 307 ? 18.908 87.607 11.346 1.00 41.87 327 ILE A CA 1
ATOM 2297 C C . ILE A 1 307 ? 18.397 87.428 12.761 1.00 44.98 327 ILE A C 1
ATOM 2298 O O . ILE A 1 307 ? 19.034 86.699 13.511 1.00 45.26 327 ILE A O 1
ATOM 2303 N N . THR A 1 308 ? 17.298 88.132 13.143 1.00 40.62 328 THR A N 1
ATOM 2304 C CA . THR A 1 308 ? 16.685 88.008 14.463 1.00 41.49 328 THR A CA 1
ATOM 2305 C C . THR A 1 308 ? 15.201 87.649 14.349 1.00 47.16 328 THR A C 1
ATOM 2306 O O . THR A 1 308 ? 14.584 87.960 13.345 1.00 48.97 328 THR A O 1
ATOM 2310 N N . ASN A 1 309 ? 14.633 87.020 15.400 1.00 43.28 329 ASN A N 1
ATOM 2311 C CA . ASN A 1 309 ? 13.226 86.637 15.534 1.00 43.65 329 ASN A CA 1
ATOM 2312 C C . ASN A 1 309 ? 12.793 85.700 14.392 1.00 46.71 329 ASN A C 1
ATOM 2313 O O . ASN A 1 309 ? 11.637 85.727 13.975 1.00 48.38 329 ASN A O 1
ATOM 2318 N N . LYS A 1 310 ? 13.719 84.844 13.916 1.00 42.09 330 LYS A N 1
ATOM 2319 C CA . LYS A 1 310 ? 13.467 83.850 12.869 1.00 41.43 330 LYS A CA 1
ATOM 2320 C C . LYS A 1 310 ? 12.737 82.640 13.503 1.00 47.18 330 LYS A C 1
ATOM 2321 O O . LYS A 1 310 ? 13.219 81.996 14.432 1.00 46.17 330 LYS A O 1
ATOM 2327 N N . GLU A 1 311 ? 11.543 82.383 13.004 1.00 46.46 331 GLU A N 1
ATOM 2328 C CA . GLU A 1 311 ? 10.647 81.330 13.444 1.00 46.24 331 GLU A CA 1
ATOM 2329 C C . GLU A 1 311 ? 11.124 79.976 12.948 1.00 51.03 331 GLU A C 1
ATOM 2330 O O . GLU A 1 311 ? 11.501 79.817 11.779 1.00 51.33 331 GLU A O 1
ATOM 2336 N N . VAL A 1 312 ? 11.127 79.007 13.863 1.00 46.15 332 VAL A N 1
ATOM 2337 C CA . VAL A 1 312 ? 11.515 77.622 13.630 1.00 44.37 332 VAL A CA 1
ATOM 2338 C C . VAL A 1 312 ? 10.437 76.762 14.288 1.00 49.88 332 VAL A C 1
ATOM 2339 O O . VAL A 1 312 ? 10.315 76.798 15.506 1.00 50.37 332 VAL A O 1
ATOM 2343 N N . SER A 1 313 ? 9.622 76.045 13.496 1.00 47.54 333 SER A N 1
ATOM 2344 C CA . SER A 1 313 ? 8.569 75.189 14.038 1.00 47.72 333 SER A CA 1
ATOM 2345 C C . SER A 1 313 ? 9.148 73.896 14.570 1.00 51.05 333 SER A C 1
ATOM 2346 O O . SER A 1 313 ? 9.981 73.279 13.902 1.00 51.41 333 SER A O 1
ATOM 2349 N N . LEU A 1 314 ? 8.718 73.487 15.779 1.00 45.56 334 LEU A N 1
ATOM 2350 C CA . LEU A 1 314 ? 9.125 72.218 16.365 1.00 43.24 334 LEU A CA 1
ATOM 2351 C C . LEU A 1 314 ? 8.184 71.129 15.840 1.00 50.23 334 LEU A C 1
ATOM 2352 O O . LEU A 1 314 ? 6.997 71.412 15.583 1.00 50.42 334 LEU A O 1
ATOM 2357 N N . PRO A 1 315 ? 8.690 69.894 15.600 1.00 47.32 335 PRO A N 1
ATOM 2358 C CA . PRO A 1 315 ? 7.818 68.865 14.994 1.00 47.67 335 PRO A CA 1
ATOM 2359 C C . PRO A 1 315 ? 6.705 68.395 15.912 1.00 51.11 335 PRO A C 1
ATOM 2360 O O . PRO A 1 315 ? 6.693 68.709 17.095 1.00 51.06 335 PRO A O 1
ATOM 2364 N N . LYS A 1 316 ? 5.760 67.647 15.357 1.00 48.54 336 LYS A N 1
ATOM 2365 C CA . LYS A 1 316 ? 4.676 67.076 16.141 1.00 48.37 336 LYS A CA 1
ATOM 2366 C C . LYS A 1 316 ? 5.253 65.994 17.033 1.00 52.45 336 LYS A C 1
ATOM 2367 O O . LYS A 1 316 ? 6.384 65.548 16.802 1.00 51.04 336 LYS A O 1
ATOM 2373 N N . ASN A 1 317 ? 4.476 65.583 18.056 1.00 49.21 337 ASN A N 1
ATOM 2374 C CA . ASN A 1 317 ? 4.826 64.529 19.011 1.00 48.30 337 ASN A CA 1
ATOM 2375 C C . ASN A 1 317 ? 6.135 64.905 19.759 1.00 53.34 337 ASN A C 1
ATOM 2376 O O . ASN A 1 317 ? 7.022 64.075 19.959 1.00 55.44 337 ASN A O 1
ATOM 2381 N N . THR A 1 318 ? 6.239 66.176 20.157 1.00 48.16 338 THR A N 1
ATOM 2382 C CA . THR A 1 318 ? 7.376 66.705 20.908 1.00 46.19 338 THR A CA 1
ATOM 2383 C C . THR A 1 318 ? 6.861 67.190 22.269 1.00 50.45 338 THR A C 1
ATOM 2384 O O . THR A 1 318 ? 5.653 67.393 22.437 1.00 50.69 338 THR A O 1
ATOM 2388 N N . PHE A 1 319 ? 7.793 67.403 23.218 1.00 45.84 339 PHE A N 1
ATOM 2389 C CA . PHE A 1 319 ? 7.544 67.749 24.614 1.00 43.95 339 PHE A CA 1
ATOM 2390 C C . PHE A 1 319 ? 6.779 66.558 25.265 1.00 49.17 339 PHE A C 1
ATOM 2391 O O . PHE A 1 319 ? 5.791 66.742 25.984 1.00 50.21 339 PHE A O 1
ATOM 2399 N N . LYS A 1 320 ? 7.260 65.323 24.983 1.00 44.65 340 LYS A N 1
ATOM 2400 C CA . LYS A 1 320 ? 6.697 64.065 25.489 1.00 44.03 340 LYS A CA 1
ATOM 2401 C C . LYS A 1 320 ? 7.113 63.804 26.936 1.00 49.45 340 LYS A C 1
ATOM 2402 O O . LYS A 1 320 ? 8.296 63.951 27.280 1.00 49.97 340 LYS A O 1
ATOM 2408 N N . LYS A 1 321 ? 6.156 63.372 27.771 1.00 45.17 341 LYS A N 1
ATOM 2409 C CA . LYS A 1 321 ? 6.420 62.988 29.164 1.00 44.04 341 LYS A CA 1
ATOM 2410 C C . LYS A 1 321 ? 7.460 61.878 29.221 1.00 47.76 341 LYS A C 1
ATOM 2411 O O . LYS A 1 321 ? 7.378 60.915 28.455 1.00 49.73 341 LYS A O 1
ATOM 2417 N N . GLY A 1 322 ? 8.436 62.036 30.102 1.00 42.50 342 GLY A N 1
ATOM 2418 C CA . GLY A 1 322 ? 9.480 61.046 30.311 1.00 42.05 342 GLY A CA 1
ATOM 2419 C C . GLY A 1 322 ? 10.449 60.856 29.163 1.00 48.45 342 GLY A C 1
ATOM 2420 O O . GLY A 1 322 ? 11.125 59.821 29.099 1.00 50.26 342 GLY A O 1
ATOM 2421 N N . THR A 1 323 ? 10.545 61.863 28.263 1.00 43.98 343 THR A N 1
ATOM 2422 C CA . THR A 1 323 ? 11.450 61.881 27.109 1.00 42.09 343 THR A CA 1
ATOM 2423 C C . THR A 1 323 ? 12.439 63.029 27.249 1.00 45.20 343 THR A C 1
ATOM 2424 O O . THR A 1 323 ? 12.064 64.103 27.719 1.00 44.64 343 THR A O 1
ATOM 2428 N N . LYS A 1 324 ? 13.700 62.788 26.845 1.00 42.88 344 LYS A N 1
ATOM 2429 C CA . LYS A 1 324 ? 14.773 63.780 26.688 1.00 42.79 344 LYS A CA 1
ATOM 2430 C C . LYS A 1 324 ? 14.790 64.186 25.206 1.00 46.58 344 LYS A C 1
ATOM 2431 O O . LYS A 1 324 ? 15.079 63.335 24.362 1.00 47.15 344 LYS A O 1
ATOM 2437 N N . HIS A 1 325 ? 14.480 65.451 24.875 1.00 41.97 345 HIS A N 1
ATOM 2438 C CA . HIS A 1 325 ? 14.516 65.920 23.476 1.00 40.57 345 HIS A CA 1
ATOM 2439 C C . HIS A 1 325 ? 15.749 66.769 23.199 1.00 45.67 345 HIS A C 1
ATOM 2440 O O . HIS A 1 325 ? 16.079 67.673 23.979 1.00 46.48 345 HIS A O 1
ATOM 2447 N N . THR A 1 326 ? 16.444 66.455 22.101 1.00 41.86 346 THR A N 1
ATOM 2448 C CA . THR A 1 326 ? 17.559 67.254 21.579 1.00 41.15 346 THR A CA 1
ATOM 2449 C C . THR A 1 326 ? 17.150 67.694 20.206 1.00 43.63 346 THR A C 1
ATOM 2450 O O . THR A 1 326 ? 16.930 66.835 19.339 1.00 44.02 346 THR A O 1
ATOM 2454 N N . TYR A 1 327 ? 17.012 69.003 19.995 1.00 38.62 347 TYR A N 1
ATOM 2455 C CA . TYR A 1 327 ? 16.658 69.503 18.664 1.00 37.09 347 TYR A CA 1
ATOM 2456 C C . TYR A 1 327 ? 17.907 69.870 17.905 1.00 41.84 347 TYR A C 1
ATOM 2457 O O . TYR A 1 327 ? 18.754 70.604 18.430 1.00 42.08 347 TYR A O 1
ATOM 2466 N N . VAL A 1 328 ? 18.056 69.330 16.687 1.00 38.94 348 VAL A N 1
ATOM 2467 C CA . VAL A 1 328 ? 19.188 69.683 15.836 1.00 37.89 348 VAL A CA 1
ATOM 2468 C C . VAL A 1 328 ? 18.637 70.527 14.703 1.00 43.48 348 VAL A C 1
ATOM 2469 O O . VAL A 1 328 ? 17.791 70.058 13.938 1.00 44.88 348 VAL A O 1
ATOM 2473 N N . LEU A 1 329 ? 19.082 71.788 14.641 1.00 40.80 349 LEU A N 1
ATOM 2474 C CA . LEU A 1 329 ? 18.689 72.809 13.648 1.00 40.88 349 LEU A CA 1
ATOM 2475 C C . LEU A 1 329 ? 19.746 72.977 12.578 1.00 44.51 349 LEU A C 1
ATOM 2476 O O . LEU A 1 329 ? 20.913 73.264 12.901 1.00 42.75 349 LEU A O 1
ATOM 2481 N N . THR A 1 330 ? 19.342 72.799 11.302 1.00 41.35 350 THR A N 1
ATOM 2482 C CA . THR A 1 330 ? 20.226 72.966 10.166 1.00 40.85 350 THR A CA 1
ATOM 2483 C C . THR A 1 330 ? 19.832 74.245 9.454 1.00 46.40 350 THR A C 1
ATOM 2484 O O . THR A 1 330 ? 18.727 74.346 8.927 1.00 46.73 350 THR A O 1
ATOM 2488 N N . ILE A 1 331 ? 20.729 75.233 9.460 1.00 43.49 351 ILE A N 1
ATOM 2489 C CA . ILE A 1 331 ? 20.491 76.488 8.761 1.00 42.74 351 ILE A CA 1
ATOM 2490 C C . ILE A 1 331 ? 20.891 76.281 7.303 1.00 48.72 351 ILE A C 1
ATOM 2491 O O . ILE A 1 331 ? 22.046 75.967 7.032 1.00 47.80 351 ILE A O 1
ATOM 2496 N N . LYS A 1 332 ? 19.912 76.363 6.381 1.00 48.22 352 LYS A N 1
ATOM 2497 C CA . LYS A 1 332 ? 20.128 76.203 4.939 1.00 48.66 352 LYS A CA 1
ATOM 2498 C C . LYS A 1 332 ? 20.695 77.495 4.405 1.00 54.49 352 LYS A C 1
ATOM 2499 O O . LYS A 1 332 ? 20.046 78.535 4.524 1.00 57.67 352 LYS A O 1
ATOM 2513 N N . ASN A 1 334 ? 21.439 78.280 1.208 1.00 50.73 354 ASN A N 1
ATOM 2514 C CA . ASN A 1 334 ? 20.945 78.764 -0.095 1.00 52.40 354 ASN A CA 1
ATOM 2515 C C . ASN A 1 334 ? 19.479 79.210 -0.034 1.00 62.20 354 ASN A C 1
ATOM 2516 O O . ASN A 1 334 ? 18.902 79.549 -1.068 1.00 63.75 354 ASN A O 1
ATOM 2521 N N . ALA A 1 335 ? 18.877 79.201 1.163 1.00 62.11 355 ALA A N 1
ATOM 2522 C CA . ALA A 1 335 ? 17.470 79.549 1.357 1.00 63.24 355 ALA A CA 1
ATOM 2523 C C . ALA A 1 335 ? 17.237 80.297 2.688 1.00 71.54 355 ALA A C 1
ATOM 2524 O O . ALA A 1 335 ? 18.190 80.750 3.323 1.00 69.83 355 ALA A O 1
ATOM 2526 N N . ILE A 1 336 ? 15.943 80.460 3.057 1.00 72.72 356 ILE A N 1
ATOM 2527 C CA . ILE A 1 336 ? 15.375 81.080 4.274 1.00 72.49 356 ILE A CA 1
ATOM 2528 C C . ILE A 1 336 ? 15.416 80.015 5.364 1.00 70.99 356 ILE A C 1
ATOM 2529 O O . ILE A 1 336 ? 16.026 80.207 6.398 1.00 70.36 356 ILE A O 1
ATOM 2534 N N . LYS A 1 337 ? 14.793 78.873 5.063 1.00 64.95 357 LYS A N 1
ATOM 2535 C CA . LYS A 1 337 ? 14.593 77.634 5.813 1.00 63.01 357 LYS A CA 1
ATOM 2536 C C . LYS A 1 337 ? 15.658 77.274 6.860 1.00 60.77 357 LYS A C 1
ATOM 2537 O O . LYS A 1 337 ? 16.866 77.433 6.650 1.00 58.79 357 LYS A O 1
ATOM 2543 N N . ILE A 1 338 ? 15.160 76.773 7.998 1.00 54.56 358 ILE A N 1
ATOM 2544 C CA . ILE A 1 338 ? 15.870 76.136 9.118 1.00 50.81 358 ILE A CA 1
ATOM 2545 C C . ILE A 1 338 ? 15.083 74.879 9.368 1.00 51.88 358 ILE A C 1
ATOM 2546 O O . ILE A 1 338 ? 13.893 74.986 9.661 1.00 51.43 358 ILE A O 1
ATOM 2551 N N . THR A 1 339 ? 15.694 73.705 9.178 1.00 47.22 359 THR A N 1
ATOM 2552 C CA . THR A 1 339 ? 14.981 72.438 9.373 1.00 46.81 359 THR A CA 1
ATOM 2553 C C . THR A 1 339 ? 15.364 71.850 10.728 1.00 47.77 359 THR A C 1
ATOM 2554 O O . THR A 1 339 ? 16.451 72.128 11.217 1.00 45.60 359 THR A O 1
ATOM 2558 N N . VAL A 1 340 ? 14.446 71.073 11.349 1.00 44.68 360 VAL A N 1
ATOM 2559 C CA . VAL A 1 340 ? 14.623 70.538 12.695 1.00 44.15 360 VAL A CA 1
ATOM 2560 C C . VAL A 1 340 ? 14.548 69.024 12.728 1.00 49.05 360 VAL A C 1
ATOM 2561 O O . VAL A 1 340 ? 13.702 68.431 12.073 1.00 49.62 360 VAL A O 1
ATOM 2565 N N . GLU A 1 341 ? 15.411 68.414 13.545 1.00 46.32 361 GLU A N 1
ATOM 2566 C CA . GLU A 1 341 ? 15.405 66.990 13.869 1.00 47.02 361 GLU A CA 1
ATOM 2567 C C . GLU A 1 341 ? 15.176 66.877 15.354 1.00 50.56 361 GLU A C 1
ATOM 2568 O O . GLU A 1 341 ? 15.929 67.463 16.134 1.00 49.50 361 GLU A O 1
ATOM 2574 N N . ASP A 1 342 ? 14.146 66.148 15.752 1.00 47.47 362 ASP A N 1
ATOM 2575 C CA . ASP A 1 342 ? 13.855 65.904 17.159 1.00 46.34 362 ASP A CA 1
ATOM 2576 C C . ASP A 1 342 ? 14.476 64.566 17.526 1.00 50.58 362 ASP A C 1
ATOM 2577 O O . ASP A 1 342 ? 13.941 63.513 17.174 1.00 52.35 362 ASP A O 1
ATOM 2582 N N . ASN A 1 343 ? 15.636 64.600 18.157 1.00 46.81 363 ASN A N 1
ATOM 2583 C CA . ASN A 1 343 ? 16.288 63.372 18.591 1.00 47.75 363 ASN A CA 1
ATOM 2584 C C . ASN A 1 343 ? 15.804 63.052 19.989 1.00 51.41 363 ASN A C 1
ATOM 2585 O O . ASN A 1 343 ? 16.008 63.856 20.910 1.00 53.26 363 ASN A O 1
ATOM 2598 N N . GLU A 1 345 ? 15.235 60.413 23.447 1.00 47.45 365 GLU A N 1
ATOM 2599 C CA . GLU A 1 345 ? 15.771 59.392 24.355 1.00 48.92 365 GLU A CA 1
ATOM 2600 C C . GLU A 1 345 ? 14.804 59.185 25.477 1.00 56.18 365 GLU A C 1
ATOM 2601 O O . GLU A 1 345 ? 14.114 60.125 25.880 1.00 56.37 365 GLU A O 1
ATOM 2607 N N . GLY A 1 346 ? 14.803 57.992 26.036 1.00 54.29 366 GLY A N 1
ATOM 2608 C CA . GLY A 1 346 ? 14.030 57.707 27.228 1.00 53.17 366 GLY A CA 1
ATOM 2609 C C . GLY A 1 346 ? 14.720 58.430 28.362 1.00 55.96 366 GLY A C 1
ATOM 2610 O O . GLY A 1 346 ? 15.956 58.433 28.444 1.00 54.05 366 GLY A O 1
ATOM 2611 N N . TRP A 1 347 ? 13.944 59.131 29.179 1.00 54.40 367 TRP A N 1
ATOM 2612 C CA . TRP A 1 347 ? 14.544 59.861 30.278 1.00 55.31 367 TRP A CA 1
ATOM 2613 C C . TRP A 1 347 ? 14.671 58.924 31.470 1.00 71.40 367 TRP A C 1
ATOM 2614 O O . TRP A 1 347 ? 13.712 58.757 32.251 1.00 75.17 367 TRP A O 1
ATOM 2625 N N . THR A 1 348 ? 15.847 58.246 31.543 1.00 70.52 368 THR A N 1
ATOM 2626 C CA . THR A 1 348 ? 16.251 57.273 32.569 1.00 100.08 368 THR A CA 1
ATOM 2627 C C . THR A 1 348 ? 17.757 57.428 32.840 1.00 142.66 368 THR A C 1
ATOM 2628 O O . THR A 1 348 ? 18.460 58.123 32.097 1.00 107.51 368 THR A O 1
#

Organism: Phocaeicola vulgatus (strain ATCC 8482 / DSM 1447 / JCM 5826 / CCUG 4940 / NBRC 14291 / NCTC 11154) (NCBI:txid435590)

Solvent-accessible surface area: 15840 Å² total

Radius of gyration: 24.02 Å; Cα contacts (8 Å, |Δi|>4): 828; chains: 1; bounding box: 54×54×64 Å

Sequence (329 aa):
NRTIGLDVYTEVETTTSTLKANAGFGIFAYQTSSAGWNSEKGNNTTPNFYNEHATWTSDSWGYTNLRFWPIDDKKITFFAYAPYESKPEVGTDQKITLSGQNAKGAPTITFEVKTSNNWKDIDLVTDCHTAIQDQTNESNKGTVQFKFSHVLTQIANIKVKPDVNLGTDTKIFVTGLKLDPGSTTLYNKAVYKFDNDTWEAISPDASYFSTEQDLSDFLNKTTTDQWGYNKSSINVSDDQNATALFSDTEALYFIPVNNKNGTTNAGDLKLKINYDIVTKVTDTSNLTSTITNKEVSLPKNTFKKGTKHTYVLTIKNAIKITVEDNEGWT

B-factor: mean 54.19, std 14.94, range [31.06, 142.66]